Protein AF-D8SSM0-F1 (afdb_monomer_lite)

InterPro domains:
  IPR003593 AAA+ ATPase domain [SM00382] (113-199)
  IPR003959 ATPase, AAA-type, core [PF00004] (117-157)
  IPR003960 ATPase, AAA-type, conserved site [PS00674] (167-185)
  IPR012340 Nucleic acid-binding, OB-fold [G3DSA:2.40.50.140] (3-65)
  IPR027417 P-loop containing nucleoside triphosphate hydrolase [G3DSA:3.40.50.300] (66-157)
  IPR027417 P-loop containing nucleoside triphosphate hydrolase [G3DSA:3.40.50.300] (158-198)
  IPR027417 P-loop containing nucleoside triphosphate hydrolase [SSF52540] (75-255)
  IPR032501 Proteasomal ATPase, second OB domain [PF16450] (5-59)
  IPR050221 26S Proteasome Regulatory ATPase [PTHR23073] (5-157)

Sequence (261 aa):
MPLCIGHLVEVIDGDHAIVLWEHTPRYIRIQSTVNRELLKPGSSVGVNRHSLALMDVLPLEVDSSVSILTDSLRPEVTYAEIGGLEIQKQEIREAVELPLTHPELYRQLGVDPPKGVLLYGAPGTGKTMLVKAVVHHTSAAFIRVVAPEFVQKYLGELDGFDQCLNVKVIMATNRADTLDPALLRPGRLDRKIEFPYPDRREKRLIFQVCTSKMNLSDEVDFEDFISRPDKITAAEISAVCQEAGMQAVRKNRCQGLREGV

Radius of gyration: 25.82 Å; chains: 1; bounding box: 60×49×65 Å

Structure (mmCIF, N/CA/C/O backbone):
data_AF-D8SSM0-F1
#
_entry.id   AF-D8SSM0-F1
#
loop_
_atom_site.group_PDB
_atom_site.id
_atom_site.type_symbol
_atom_site.label_atom_id
_atom_site.label_alt_id
_atom_site.label_comp_id
_atom_site.label_asym_id
_atom_site.label_entity_id
_atom_site.label_seq_id
_atom_site.pdbx_PDB_ins_code
_atom_site.Cartn_x
_atom_site.Cartn_y
_atom_site.Cartn_z
_atom_site.occupancy
_atom_site.B_iso_or_equiv
_atom_site.auth_seq_id
_atom_site.auth_comp_id
_atom_site.auth_asym_id
_atom_site.auth_atom_id
_atom_site.pdbx_PDB_model_num
ATOM 1 N N . MET A 1 1 ? 26.213 -34.636 -13.695 1.00 58.75 1 MET A N 1
ATOM 2 C CA . MET A 1 1 ? 27.331 -33.912 -14.349 1.00 58.75 1 MET A CA 1
ATOM 3 C C . MET A 1 1 ? 27.636 -32.677 -13.511 1.00 58.75 1 MET A C 1
ATOM 5 O O . MET A 1 1 ? 26.669 -32.087 -13.044 1.00 58.75 1 MET A O 1
ATOM 9 N N . PRO A 1 2 ? 28.903 -32.305 -13.255 1.00 64.12 2 PRO A N 1
ATOM 10 C CA . PRO A 1 2 ? 29.219 -31.152 -12.414 1.00 64.12 2 PRO A CA 1
ATOM 11 C C . PRO A 1 2 ? 28.947 -29.858 -13.193 1.00 64.12 2 PRO A C 1
ATOM 13 O O . PRO A 1 2 ? 29.818 -29.319 -13.878 1.00 64.12 2 PRO A O 1
ATOM 16 N N . LEU A 1 3 ? 27.695 -29.414 -13.133 1.00 79.88 3 LEU A N 1
ATOM 17 C CA . LEU A 1 3 ? 27.261 -28.119 -13.633 1.00 79.88 3 LEU A CA 1
ATOM 18 C C . LEU A 1 3 ? 27.671 -27.040 -12.626 1.00 79.88 3 LEU A C 1
ATOM 20 O O . LEU A 1 3 ? 27.652 -27.268 -11.416 1.00 79.88 3 LEU A O 1
ATOM 24 N N . CYS A 1 4 ? 28.051 -25.874 -13.121 1.00 84.75 4 CYS A N 1
ATOM 25 C CA . CYS A 1 4 ? 28.339 -24.690 -12.327 1.00 84.75 4 CYS A CA 1
ATOM 26 C C . CYS A 1 4 ? 27.523 -23.514 -12.785 1.00 84.75 4 CYS A C 1
ATOM 28 O O . CYS A 1 4 ? 27.163 -23.420 -13.952 1.00 84.75 4 CYS A O 1
ATOM 30 N N . ILE A 1 5 ? 27.263 -22.623 -11.842 1.00 87.56 5 ILE A N 1
ATOM 31 C CA . ILE A 1 5 ? 26.547 -21.386 -12.091 1.00 87.56 5 ILE A CA 1
ATOM 32 C C . ILE A 1 5 ? 27.594 -20.305 -12.349 1.00 87.56 5 ILE A C 1
ATOM 34 O O . ILE A 1 5 ? 28.543 -20.152 -11.575 1.00 87.56 5 ILE A O 1
ATOM 38 N N . GLY A 1 6 ? 27.441 -19.593 -13.459 1.00 87.88 6 GLY A N 1
ATOM 39 C CA . GLY A 1 6 ? 28.207 -18.395 -13.781 1.00 87.88 6 GLY A CA 1
ATOM 40 C C . GLY A 1 6 ? 27.291 -17.291 -14.299 1.00 87.88 6 GLY A C 1
ATOM 41 O O . GLY A 1 6 ? 26.122 -17.537 -14.589 1.00 87.88 6 GLY A O 1
ATOM 42 N N . HIS A 1 7 ? 27.826 -16.083 -14.442 1.00 88.81 7 HIS A N 1
ATOM 43 C CA . HIS A 1 7 ? 27.108 -14.940 -15.004 1.00 88.81 7 HIS A CA 1
ATOM 44 C C . HIS A 1 7 ? 27.650 -14.597 -16.385 1.00 88.81 7 HIS A C 1
ATOM 46 O O . HIS A 1 7 ? 28.855 -14.406 -16.559 1.00 88.81 7 HIS A O 1
ATOM 52 N N . LEU A 1 8 ? 26.765 -14.513 -17.373 1.00 88.69 8 LEU A N 1
ATOM 53 C CA . LEU A 1 8 ? 27.115 -14.077 -18.718 1.00 88.69 8 LEU A CA 1
ATOM 54 C C . LEU A 1 8 ? 27.571 -12.616 -18.680 1.00 88.69 8 LEU A C 1
ATOM 56 O O . LEU A 1 8 ? 26.833 -11.755 -18.218 1.00 88.69 8 LEU A O 1
ATOM 60 N N . VAL A 1 9 ? 28.775 -12.329 -19.164 1.00 89.56 9 VAL A N 1
ATOM 61 C CA . VAL A 1 9 ? 29.276 -10.953 -19.287 1.00 89.56 9 VAL A CA 1
ATOM 62 C C . VAL A 1 9 ? 28.853 -10.400 -20.638 1.00 89.56 9 VAL A C 1
ATOM 64 O O . VAL A 1 9 ? 28.126 -9.416 -20.707 1.00 89.56 9 VAL A O 1
ATOM 67 N N . GLU A 1 10 ? 29.251 -11.081 -21.707 1.00 89.25 10 GLU A N 1
ATOM 68 C CA . GLU A 1 10 ? 28.926 -10.704 -23.076 1.00 89.25 10 GLU A CA 1
ATOM 69 C C . GLU A 1 10 ? 28.984 -11.916 -24.009 1.00 89.25 10 GLU A C 1
ATOM 71 O O . GLU A 1 10 ? 29.659 -12.913 -23.734 1.00 89.25 10 GLU A O 1
ATOM 76 N N . VAL A 1 11 ? 28.264 -11.818 -25.124 1.00 88.88 11 VAL A N 1
ATOM 77 C CA . VAL A 1 11 ? 28.335 -1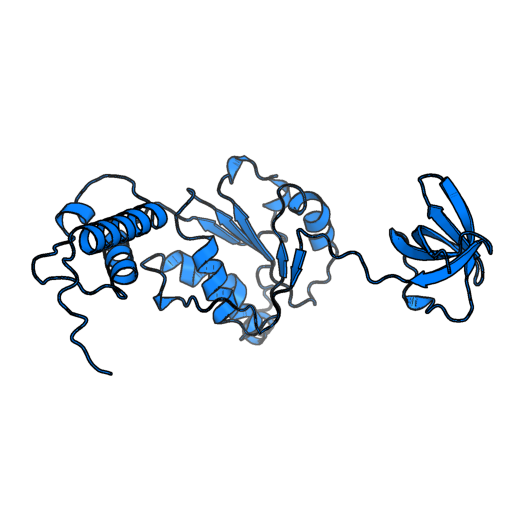2.768 -26.237 1.00 88.88 11 VAL A CA 1
ATOM 78 C C . VAL A 1 11 ? 29.263 -12.157 -27.280 1.00 88.88 11 VAL A C 1
ATOM 80 O O . VAL A 1 11 ? 28.999 -11.053 -27.750 1.00 88.88 11 VAL A O 1
ATOM 83 N N . ILE A 1 12 ? 30.357 -12.845 -27.606 1.00 87.94 12 ILE A N 1
ATOM 84 C CA . ILE A 1 12 ? 31.365 -12.320 -28.541 1.00 87.94 12 ILE A CA 1
ATOM 85 C C . ILE A 1 12 ? 30.944 -12.603 -29.982 1.00 87.94 12 ILE A C 1
ATOM 87 O O . ILE A 1 12 ? 31.029 -11.729 -30.842 1.00 87.94 12 ILE A O 1
ATOM 91 N N . ASP A 1 13 ? 30.500 -13.830 -30.250 1.00 84.62 13 ASP A N 1
ATOM 92 C CA . ASP A 1 13 ? 30.096 -14.287 -31.576 1.00 84.62 13 ASP A CA 1
ATOM 93 C C . ASP A 1 13 ? 28.914 -15.274 -31.482 1.00 84.62 13 ASP A C 1
ATOM 95 O O . ASP A 1 13 ? 28.290 -15.432 -30.433 1.00 84.62 13 ASP A O 1
ATOM 99 N N . GLY A 1 14 ? 28.566 -15.937 -32.588 1.00 77.69 14 GLY A N 1
ATOM 100 C CA . GLY A 1 14 ? 27.439 -16.877 -32.622 1.00 77.69 14 GLY A CA 1
ATOM 101 C C . GLY A 1 14 ? 27.628 -18.167 -31.807 1.00 77.69 14 GLY A C 1
ATOM 102 O O . GLY A 1 14 ? 26.636 -18.847 -31.520 1.00 77.69 14 GLY A O 1
ATOM 103 N N . ASP A 1 15 ? 28.864 -18.501 -31.430 1.00 86.62 15 ASP A N 1
ATOM 104 C CA . ASP A 1 15 ? 29.245 -19.784 -30.832 1.00 86.62 15 ASP A CA 1
ATOM 105 C C . ASP A 1 15 ? 30.034 -19.640 -29.518 1.00 86.62 15 ASP A C 1
ATOM 107 O O . ASP A 1 15 ? 30.311 -20.648 -28.864 1.00 86.62 15 ASP A O 1
ATOM 111 N N . HIS A 1 16 ? 30.360 -18.420 -29.088 1.00 90.25 16 HIS A N 1
ATOM 112 C CA . HIS A 1 16 ? 31.195 -18.145 -27.927 1.00 90.25 16 HIS A CA 1
ATOM 113 C C . HIS A 1 16 ? 30.706 -16.958 -27.099 1.00 90.25 16 HIS A C 1
ATOM 115 O O . HIS A 1 16 ? 30.226 -15.938 -27.597 1.00 90.25 16 HIS A O 1
ATOM 121 N N . ALA A 1 17 ? 30.903 -17.086 -25.793 1.00 90.94 17 ALA A N 1
ATOM 122 C CA . ALA A 1 17 ? 30.556 -16.076 -24.810 1.00 90.94 17 ALA A CA 1
ATOM 123 C C . ALA A 1 17 ? 31.617 -15.988 -23.711 1.00 90.94 17 ALA A C 1
ATOM 125 O O . ALA A 1 17 ? 32.314 -16.964 -23.418 1.00 90.94 17 ALA A O 1
ATOM 126 N N . ILE A 1 18 ? 31.703 -14.827 -23.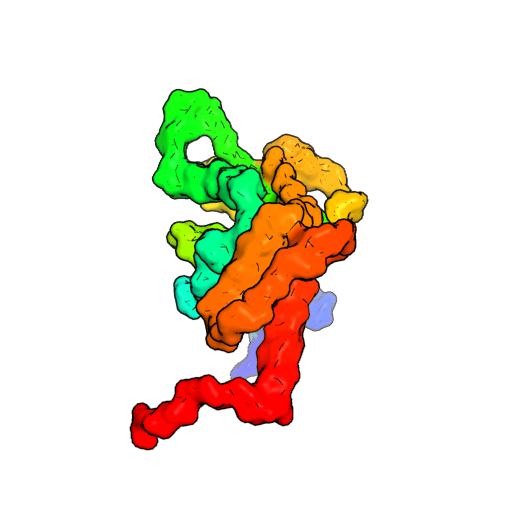065 1.00 91.56 18 ILE A N 1
ATOM 127 C CA . ILE A 1 18 ? 32.456 -14.665 -21.821 1.00 91.56 18 ILE A CA 1
ATOM 128 C C . ILE A 1 18 ? 31.500 -14.863 -20.655 1.00 91.56 18 ILE A C 1
ATOM 130 O O . ILE A 1 18 ? 30.508 -14.148 -20.515 1.00 91.56 18 ILE A O 1
ATOM 134 N N . VAL A 1 19 ? 31.837 -15.804 -19.778 1.00 90.88 19 VAL A N 1
ATOM 135 C CA . VAL A 1 19 ? 31.114 -16.040 -18.529 1.00 90.88 19 VAL A CA 1
ATOM 136 C C . VAL A 1 19 ? 32.041 -15.837 -17.344 1.00 90.88 19 VAL A C 1
ATOM 138 O O . VAL A 1 19 ? 33.172 -16.321 -17.323 1.00 90.88 19 VAL A O 1
ATOM 141 N N . LEU A 1 20 ? 31.543 -15.130 -16.338 1.00 89.38 20 LEU A N 1
ATOM 142 C CA . LEU A 1 20 ? 32.177 -14.971 -15.045 1.00 89.38 20 LEU A CA 1
ATOM 143 C C . LEU A 1 20 ? 31.763 -16.135 -14.140 1.00 89.38 20 LEU A C 1
ATOM 145 O O . LEU A 1 20 ? 30.598 -16.255 -13.765 1.00 89.38 20 LEU A O 1
ATOM 149 N N . TRP A 1 21 ? 32.714 -16.984 -13.765 1.00 86.12 21 TRP A N 1
ATOM 150 C CA . TRP A 1 21 ? 32.503 -18.061 -12.795 1.00 86.12 21 TRP A CA 1
ATOM 151 C C . TRP A 1 21 ? 33.606 -17.994 -11.730 1.00 86.12 21 TRP A C 1
ATOM 153 O O . TRP A 1 21 ? 34.784 -17.868 -12.069 1.00 86.12 21 TRP A O 1
ATOM 163 N N . GLU A 1 22 ? 33.226 -18.006 -10.444 1.00 82.75 22 GLU A N 1
ATOM 164 C CA . GLU A 1 22 ? 34.150 -17.820 -9.303 1.00 82.75 22 GLU A CA 1
ATOM 165 C C . GLU A 1 22 ? 35.009 -16.545 -9.442 1.00 82.75 22 GLU A C 1
ATOM 167 O O . GLU A 1 22 ? 36.206 -16.545 -9.175 1.00 82.75 22 GLU A O 1
ATOM 172 N N . HIS A 1 23 ? 34.400 -15.452 -9.919 1.00 80.50 23 HIS A N 1
ATOM 173 C CA . HIS A 1 23 ? 35.064 -14.171 -10.214 1.00 80.50 23 HIS A CA 1
ATOM 174 C C . HIS A 1 23 ? 36.170 -14.227 -11.284 1.00 80.50 2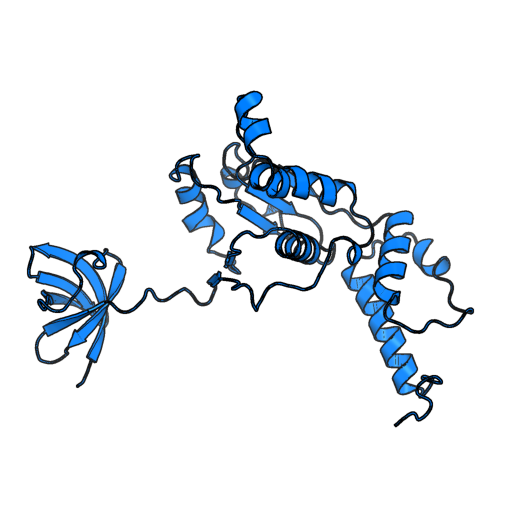3 HIS A C 1
ATOM 176 O O . HIS A 1 23 ? 36.872 -13.239 -11.493 1.00 80.50 23 HIS A O 1
ATOM 182 N N . THR A 1 24 ? 36.303 -15.340 -12.008 1.00 86.44 24 THR A N 1
ATOM 183 C CA . THR A 1 24 ? 37.229 -15.463 -13.139 1.00 86.44 24 THR A CA 1
ATOM 184 C C . THR A 1 24 ? 36.460 -15.403 -14.459 1.00 86.44 24 THR A C 1
ATOM 186 O O . THR A 1 24 ? 35.540 -16.204 -14.657 1.00 86.44 24 THR A O 1
ATOM 189 N N . PRO A 1 25 ? 36.780 -14.463 -15.368 1.00 90.69 25 PRO A N 1
ATOM 190 C CA . PRO A 1 25 ? 36.176 -14.445 -16.691 1.00 90.69 25 PRO A CA 1
ATOM 191 C C . PRO A 1 25 ? 36.751 -15.598 -17.513 1.00 90.69 25 PRO A C 1
ATOM 193 O O . PRO A 1 25 ? 37.967 -15.791 -17.578 1.00 90.69 25 PRO A O 1
ATOM 196 N N . ARG A 1 26 ? 35.878 -16.383 -18.139 1.00 90.06 26 ARG A N 1
ATOM 197 C CA . ARG A 1 26 ? 36.264 -17.504 -18.995 1.00 90.06 26 ARG A CA 1
ATOM 198 C C . ARG A 1 26 ? 35.555 -17.410 -20.330 1.00 90.06 26 ARG A C 1
ATOM 200 O O . ARG A 1 26 ? 34.354 -17.165 -20.393 1.00 90.06 26 ARG A O 1
ATOM 207 N N . TYR A 1 27 ? 36.320 -17.655 -21.382 1.00 90.88 27 TYR A N 1
ATOM 208 C CA . TYR A 1 27 ? 35.805 -17.823 -22.729 1.00 90.88 27 TYR A CA 1
ATOM 209 C C . TYR A 1 27 ? 35.234 -19.235 -22.867 1.00 90.88 27 TYR A C 1
ATOM 211 O O . TYR A 1 27 ? 35.956 -20.215 -22.661 1.00 90.88 27 TYR A O 1
ATOM 219 N N . ILE A 1 28 ? 33.942 -19.341 -23.161 1.00 91.44 28 ILE A N 1
ATOM 220 C CA . ILE A 1 28 ? 33.233 -20.618 -23.234 1.00 91.44 28 ILE A CA 1
ATOM 221 C C . ILE A 1 28 ? 32.465 -20.752 -24.545 1.00 91.44 28 ILE A C 1
ATOM 223 O O . ILE A 1 28 ? 32.022 -19.763 -25.130 1.00 91.44 28 ILE A O 1
ATOM 227 N N . ARG A 1 29 ? 32.278 -21.997 -24.989 1.00 90.44 29 ARG A N 1
ATOM 228 C CA . ARG A 1 29 ? 31.490 -22.312 -26.186 1.00 90.44 29 ARG A CA 1
ATOM 229 C C . ARG A 1 29 ? 30.007 -22.437 -25.841 1.00 90.44 29 ARG A C 1
ATOM 231 O O . ARG A 1 29 ? 29.655 -23.101 -24.868 1.00 90.44 29 ARG A O 1
ATOM 238 N N . ILE A 1 30 ? 29.134 -21.864 -26.658 1.00 89.19 30 ILE A N 1
ATOM 239 C CA . ILE A 1 30 ? 27.679 -21.981 -26.538 1.00 89.19 30 ILE A CA 1
ATOM 240 C C . ILE A 1 30 ? 27.239 -23.301 -27.183 1.00 89.19 30 ILE A C 1
ATOM 242 O O . ILE A 1 30 ? 27.550 -23.561 -28.348 1.00 89.19 30 ILE A O 1
ATOM 246 N N . GLN A 1 31 ? 26.540 -24.169 -26.442 1.00 86.50 31 GLN A N 1
ATOM 247 C CA . GLN A 1 31 ? 25.937 -25.354 -27.055 1.00 86.50 31 GLN A CA 1
ATOM 248 C C . GLN A 1 31 ? 24.737 -24.976 -27.924 1.00 86.50 31 GLN A C 1
ATOM 250 O O . GLN A 1 31 ? 23.958 -24.089 -27.590 1.00 86.50 31 GLN A O 1
ATOM 255 N N . SER A 1 32 ? 24.548 -25.709 -29.021 1.00 82.06 32 SER A N 1
ATOM 256 C CA . SER A 1 32 ? 23.435 -25.507 -29.956 1.00 82.06 32 SER A CA 1
ATOM 257 C C . SER A 1 32 ? 22.052 -25.732 -29.337 1.00 82.06 32 SER A C 1
ATOM 259 O O . SER A 1 32 ? 21.057 -25.291 -29.898 1.00 82.06 32 SER A O 1
ATOM 261 N N . THR A 1 33 ? 21.984 -26.423 -28.199 1.00 81.56 33 THR A N 1
ATOM 262 C CA . THR A 1 33 ? 20.757 -26.669 -27.433 1.00 81.56 33 THR A CA 1
ATOM 263 C C . THR A 1 33 ? 20.266 -25.442 -26.669 1.00 81.56 33 THR A C 1
ATOM 265 O O . THR A 1 33 ? 19.116 -25.421 -26.242 1.00 81.56 33 THR A O 1
ATOM 268 N N . VAL A 1 34 ? 21.114 -24.427 -26.486 1.00 83.94 34 VAL A N 1
ATOM 269 C CA . VAL A 1 34 ? 20.788 -23.230 -25.710 1.00 83.94 34 VAL A CA 1
ATOM 270 C C . VAL A 1 34 ? 19.977 -22.260 -26.560 1.00 83.94 34 VAL A C 1
ATOM 272 O O . VAL A 1 34 ? 20.373 -21.909 -27.674 1.00 83.94 34 VAL A O 1
ATOM 275 N N . ASN A 1 35 ? 18.871 -21.757 -26.007 1.00 82.38 35 ASN A N 1
ATOM 276 C CA . ASN A 1 35 ? 18.125 -20.688 -26.653 1.00 82.38 35 ASN A CA 1
ATOM 277 C C . ASN A 1 35 ? 18.909 -19.365 -26.585 1.00 82.38 35 ASN A C 1
ATOM 279 O O . ASN A 1 35 ? 19.026 -18.736 -25.532 1.00 82.38 35 ASN A O 1
ATOM 283 N N . ARG A 1 36 ? 19.424 -18.936 -27.740 1.00 80.06 36 ARG A N 1
ATOM 284 C CA . ARG A 1 36 ? 20.245 -17.728 -27.888 1.00 80.06 36 ARG A CA 1
ATOM 285 C C . ARG A 1 36 ? 19.487 -16.434 -27.592 1.00 80.06 36 ARG A C 1
ATOM 287 O O . ARG A 1 36 ? 20.108 -15.466 -27.174 1.00 80.06 36 ARG A O 1
ATOM 294 N N . GLU A 1 37 ? 18.166 -16.414 -27.750 1.00 79.38 37 GLU A N 1
ATOM 295 C CA . GLU A 1 37 ? 17.344 -15.224 -27.480 1.00 79.38 37 GLU A CA 1
ATOM 296 C C . GLU A 1 37 ? 17.319 -14.847 -25.990 1.00 79.38 37 GLU A C 1
ATOM 298 O O . GLU A 1 37 ? 17.067 -13.695 -25.631 1.00 79.38 37 GLU A O 1
ATOM 303 N N . LEU A 1 38 ? 17.613 -15.812 -25.114 1.00 76.69 38 LEU A N 1
ATOM 304 C CA . LEU A 1 38 ? 17.645 -15.626 -23.665 1.00 76.69 38 LEU A CA 1
ATOM 305 C C . LEU A 1 38 ? 19.024 -15.180 -23.149 1.00 76.69 38 LEU A C 1
ATOM 307 O O . LEU A 1 38 ? 19.145 -14.812 -21.983 1.00 76.69 38 LEU A O 1
ATOM 311 N N . LEU A 1 39 ? 20.061 -15.181 -23.995 1.00 80.88 39 LEU A N 1
ATOM 312 C CA . LEU A 1 39 ? 21.425 -14.808 -23.613 1.00 80.88 39 LEU A CA 1
ATOM 313 C C . LEU A 1 39 ? 21.586 -13.284 -23.585 1.00 80.88 39 LEU A C 1
ATOM 315 O O . LEU A 1 39 ? 22.027 -12.666 -24.552 1.00 80.88 39 LEU A O 1
ATOM 319 N N . LYS A 1 40 ? 21.248 -12.673 -22.447 1.00 82.19 40 LYS A N 1
ATOM 320 C CA . LYS A 1 40 ? 21.501 -11.249 -22.183 1.00 82.19 40 LYS A CA 1
ATOM 321 C C . LYS A 1 40 ? 22.663 -11.071 -21.202 1.00 82.19 40 LYS A C 1
ATOM 323 O O . LYS A 1 40 ? 22.735 -11.840 -20.238 1.00 82.19 40 LYS A O 1
ATOM 328 N N . PRO A 1 41 ? 23.536 -10.063 -21.385 1.00 83.44 41 PRO A N 1
ATOM 329 C CA . PRO A 1 41 ? 24.521 -9.676 -20.374 1.00 83.44 41 PRO A CA 1
ATOM 330 C C . PRO A 1 41 ? 23.904 -9.621 -18.967 1.00 83.44 41 PRO A C 1
ATOM 332 O O . PRO A 1 41 ? 22.832 -9.051 -18.779 1.00 83.44 41 PRO A O 1
ATOM 335 N N . GLY A 1 42 ? 24.553 -10.257 -17.995 1.00 78.31 42 GLY A N 1
ATOM 336 C CA . GLY A 1 42 ? 24.096 -10.406 -16.610 1.00 78.31 42 GLY A CA 1
ATOM 337 C C . GLY A 1 42 ? 23.277 -11.668 -16.306 1.00 78.31 42 GLY A C 1
ATOM 338 O O . GLY A 1 42 ? 23.046 -11.955 -15.134 1.00 78.31 42 GLY A O 1
ATOM 339 N N . SER A 1 43 ? 22.862 -12.447 -17.311 1.00 83.38 43 SER A N 1
ATOM 340 C CA . SER A 1 43 ? 22.054 -13.661 -17.091 1.00 83.38 43 SER A CA 1
ATOM 341 C C . SER A 1 43 ? 22.842 -14.755 -16.363 1.00 83.38 43 SER A C 1
ATOM 343 O O . SER A 1 43 ? 24.013 -14.994 -16.674 1.00 83.38 43 SER A O 1
ATOM 345 N N . SER A 1 44 ? 22.194 -15.461 -15.434 1.00 85.62 44 SER A N 1
ATOM 346 C CA . SER A 1 44 ? 22.753 -16.668 -14.819 1.00 85.62 44 SER A CA 1
ATOM 347 C C . SER A 1 44 ? 22.731 -17.822 -15.822 1.00 85.62 44 SER A C 1
ATOM 349 O O . SER A 1 44 ? 21.711 -18.113 -16.442 1.00 85.62 44 SER A O 1
ATOM 351 N N . VAL A 1 45 ? 23.863 -18.494 -16.002 1.00 89.12 45 VAL A N 1
ATOM 352 C CA . VAL A 1 45 ? 24.027 -19.575 -16.980 1.00 89.12 45 VAL A CA 1
ATOM 353 C C . VAL A 1 45 ? 24.652 -20.805 -16.337 1.00 89.12 45 VAL A C 1
ATOM 355 O O . VAL A 1 45 ? 25.526 -20.715 -15.471 1.00 89.12 45 VAL A O 1
ATOM 358 N N . GLY A 1 46 ? 24.198 -21.974 -16.779 1.00 89.06 46 GLY A N 1
ATOM 359 C CA . GLY A 1 46 ? 24.759 -23.265 -16.421 1.00 89.06 46 GLY A CA 1
ATOM 360 C C . GLY A 1 46 ? 25.957 -23.587 -17.308 1.00 89.06 46 GLY A C 1
ATOM 361 O O . GLY A 1 46 ? 25.822 -23.758 -18.519 1.00 89.06 46 GLY A O 1
ATOM 362 N N . VAL A 1 47 ? 27.136 -23.711 -16.708 1.00 89.38 47 VAL A N 1
ATOM 363 C CA . VAL A 1 47 ? 28.393 -24.028 -17.390 1.00 89.38 47 VAL A CA 1
ATOM 364 C C . VAL A 1 47 ? 28.898 -25.391 -16.937 1.00 89.38 47 VAL A C 1
ATOM 366 O O . VAL A 1 47 ? 28.918 -25.708 -15.749 1.00 89.38 47 VAL A O 1
ATOM 369 N N . ASN A 1 48 ? 29.353 -26.216 -17.873 1.00 88.69 48 ASN A N 1
ATOM 370 C CA . ASN A 1 48 ? 30.043 -27.457 -17.530 1.00 88.69 48 ASN A CA 1
ATOM 371 C C . ASN A 1 48 ? 31.514 -27.175 -17.176 1.00 88.69 48 ASN A C 1
ATOM 373 O O . ASN A 1 48 ? 32.261 -26.651 -18.006 1.00 88.69 48 ASN A O 1
ATOM 377 N N . ARG A 1 49 ? 31.946 -27.585 -15.972 1.00 83.06 49 ARG A N 1
ATOM 378 C CA . ARG A 1 49 ? 33.326 -27.390 -15.482 1.00 83.06 49 ARG A CA 1
ATOM 379 C C . ARG A 1 49 ? 34.404 -27.980 -16.393 1.00 83.06 49 ARG A C 1
ATOM 381 O O . ARG A 1 49 ? 35.492 -27.423 -16.471 1.00 83.06 49 ARG A O 1
ATOM 388 N N . HIS A 1 50 ? 34.126 -29.113 -17.035 1.00 85.38 50 HIS A N 1
ATOM 389 C CA . HIS A 1 50 ? 35.127 -29.872 -17.789 1.00 85.38 50 HIS A CA 1
ATOM 390 C C . HIS A 1 50 ? 35.199 -29.462 -19.255 1.00 85.38 50 HIS A C 1
ATOM 392 O O . HIS A 1 50 ? 36.287 -29.343 -19.803 1.00 85.38 50 HIS A O 1
ATOM 398 N N . SER A 1 51 ? 34.047 -29.258 -19.895 1.00 85.25 51 SER A N 1
ATOM 399 C CA . SER A 1 51 ? 33.992 -28.944 -21.325 1.00 85.25 51 SER A CA 1
ATOM 400 C C . SER A 1 51 ? 34.001 -27.446 -21.626 1.00 85.25 51 SER A C 1
ATOM 402 O O . SER A 1 51 ? 33.971 -27.096 -22.800 1.00 85.25 51 SER A O 1
ATOM 404 N N . LEU A 1 52 ? 33.979 -26.581 -20.597 1.00 84.94 52 LEU A N 1
ATOM 405 C CA . LEU A 1 52 ? 33.882 -25.119 -20.731 1.00 84.94 52 LEU A CA 1
ATOM 406 C C . LEU A 1 52 ? 32.803 -24.717 -21.746 1.00 84.94 52 LEU A C 1
ATOM 408 O O . LEU A 1 52 ? 33.024 -23.909 -22.647 1.00 84.94 52 LEU A O 1
ATOM 412 N N . ALA A 1 53 ? 31.641 -25.355 -21.617 1.00 88.25 53 ALA A N 1
ATOM 413 C CA . ALA A 1 53 ? 30.515 -25.150 -22.509 1.00 88.25 53 ALA A CA 1
ATOM 414 C C . ALA A 1 53 ? 29.315 -24.635 -21.719 1.00 88.25 53 ALA A C 1
ATOM 416 O O . ALA A 1 53 ? 29.018 -25.150 -20.634 1.00 88.25 53 ALA A O 1
ATOM 417 N N . LEU A 1 54 ? 28.647 -23.632 -22.282 1.00 87.38 54 LEU A N 1
ATOM 418 C CA . LEU A 1 54 ? 27.363 -23.127 -21.821 1.00 87.38 54 LEU A CA 1
ATOM 419 C C . LEU A 1 54 ? 26.307 -24.168 -22.195 1.00 87.38 54 LEU A C 1
ATOM 421 O O . LEU A 1 54 ? 26.109 -24.453 -23.375 1.00 87.38 54 LEU A O 1
ATOM 425 N N . MET A 1 55 ? 25.700 -24.767 -21.177 1.00 86.19 55 MET A N 1
ATOM 426 C CA . MET A 1 55 ? 24.746 -25.870 -21.307 1.00 86.19 55 MET A CA 1
ATOM 427 C C . MET A 1 55 ? 23.306 -25.375 -21.309 1.00 86.19 55 MET A C 1
ATOM 429 O O . MET A 1 55 ? 22.490 -25.899 -22.061 1.00 86.19 55 MET A O 1
ATOM 433 N N . ASP A 1 56 ? 23.004 -24.389 -20.463 1.00 85.19 56 ASP A N 1
ATOM 434 C CA . ASP A 1 56 ? 21.658 -23.845 -20.332 1.00 85.19 56 ASP A CA 1
ATOM 435 C C . ASP A 1 56 ? 21.677 -22.414 -19.780 1.00 85.19 56 ASP A C 1
ATOM 437 O O . ASP A 1 56 ? 22.627 -22.013 -19.098 1.00 85.19 56 ASP A O 1
ATOM 441 N N . VAL A 1 57 ? 20.620 -21.653 -20.056 1.00 84.50 57 VAL A N 1
ATOM 442 C CA . VAL A 1 57 ? 20.350 -20.380 -19.380 1.00 84.50 57 VAL A CA 1
ATOM 443 C C . VAL A 1 57 ? 19.478 -20.693 -18.179 1.00 84.50 57 VAL A C 1
ATOM 445 O O . VAL A 1 57 ? 18.376 -21.219 -18.317 1.00 84.50 57 VAL A O 1
ATOM 448 N N . LEU A 1 58 ? 19.979 -20.389 -16.987 1.00 79.38 58 LEU A N 1
ATOM 449 C CA . LEU A 1 58 ? 19.183 -20.564 -15.784 1.00 79.38 58 LEU A CA 1
ATOM 450 C C . LEU A 1 58 ? 18.122 -19.457 -15.759 1.00 79.38 58 LEU A C 1
ATOM 452 O O . LEU A 1 58 ? 18.410 -18.332 -16.182 1.00 79.38 58 LEU A O 1
ATOM 456 N N . PRO A 1 59 ? 16.895 -19.748 -15.289 1.00 68.38 59 PRO A N 1
ATOM 457 C CA . PRO A 1 59 ? 15.898 -18.706 -15.106 1.00 68.38 59 PRO A CA 1
ATOM 458 C C . PRO A 1 59 ? 16.514 -17.587 -14.268 1.00 68.38 59 PRO A C 1
ATOM 460 O O . PRO A 1 59 ? 17.274 -17.869 -13.338 1.00 68.38 59 PRO A O 1
ATOM 463 N N . LEU A 1 60 ? 16.213 -16.335 -14.634 1.00 60.88 60 LEU A N 1
ATOM 464 C CA . LEU A 1 60 ? 16.667 -15.162 -13.892 1.00 60.88 60 LEU A CA 1
ATOM 465 C C . LEU A 1 60 ? 16.471 -15.435 -12.403 1.00 60.88 60 LEU A C 1
ATOM 467 O O . LEU A 1 60 ? 15.366 -15.795 -11.989 1.00 60.88 60 LEU A O 1
ATOM 471 N N . GLU A 1 61 ? 17.542 -15.298 -11.622 1.00 56.22 61 GLU A N 1
ATOM 472 C CA . GLU A 1 61 ? 17.422 -15.272 -10.173 1.00 56.22 61 GLU A CA 1
ATOM 473 C C . GLU A 1 61 ? 16.551 -14.062 -9.854 1.00 56.22 61 GLU A C 1
ATOM 475 O O . GLU A 1 61 ? 17.000 -12.917 -9.879 1.00 56.22 61 GLU A O 1
ATOM 480 N N . VAL A 1 62 ? 15.253 -14.310 -9.673 1.00 55.00 62 VAL A N 1
ATOM 481 C CA . VAL A 1 62 ? 14.345 -13.298 -9.163 1.00 55.00 62 VAL A CA 1
ATOM 482 C C . VAL A 1 62 ? 14.894 -12.974 -7.788 1.00 55.00 62 VAL A C 1
ATOM 484 O O . VAL A 1 62 ? 14.947 -13.846 -6.918 1.00 55.00 62 VAL A O 1
ATOM 487 N N . ASP A 1 63 ? 15.381 -11.746 -7.636 1.00 59.91 63 ASP A N 1
ATOM 488 C CA . ASP A 1 63 ? 15.858 -11.241 -6.360 1.00 59.91 63 ASP A CA 1
ATOM 489 C C . ASP A 1 63 ? 14.814 -11.594 -5.293 1.00 59.91 63 ASP A C 1
ATOM 491 O O . ASP A 1 63 ? 13.623 -11.350 -5.482 1.00 59.91 63 ASP A O 1
ATOM 495 N N . SER A 1 64 ? 15.247 -12.191 -4.182 1.00 58.97 64 SER A N 1
ATOM 496 C CA . SER A 1 64 ? 14.361 -12.563 -3.072 1.00 58.97 64 SER A CA 1
ATOM 497 C C . SER A 1 64 ? 13.496 -11.399 -2.557 1.00 58.97 64 SER A C 1
ATOM 499 O O . SER A 1 64 ? 12.452 -11.624 -1.944 1.00 58.97 64 SER A O 1
ATOM 501 N N . SER A 1 65 ? 13.904 -10.154 -2.824 1.00 63.91 65 SER A N 1
ATOM 502 C CA . SER A 1 65 ? 13.146 -8.938 -2.522 1.00 63.91 65 SER A CA 1
ATOM 503 C C . SER A 1 65 ? 11.951 -8.681 -3.451 1.00 63.91 65 SER A C 1
ATOM 505 O O . SER A 1 65 ? 11.069 -7.893 -3.093 1.00 63.91 65 SER A O 1
ATOM 507 N N . VAL A 1 66 ? 11.890 -9.340 -4.613 1.00 68.12 66 VAL A N 1
ATOM 508 C CA . VAL A 1 66 ? 10.832 -9.220 -5.620 1.00 68.12 66 VAL A CA 1
ATOM 509 C C . VAL A 1 66 ? 9.905 -10.425 -5.523 1.00 68.12 66 VAL A C 1
ATOM 511 O O . VAL A 1 66 ? 10.252 -11.555 -5.848 1.00 68.12 66 VAL A O 1
ATOM 514 N N . SER A 1 67 ? 8.670 -10.163 -5.113 1.00 67.38 67 SER A N 1
ATOM 515 C CA . SER A 1 67 ? 7.607 -11.164 -5.072 1.00 67.38 67 SER A CA 1
ATOM 516 C C . SER A 1 67 ? 6.509 -10.783 -6.055 1.00 67.38 67 SER A C 1
ATOM 518 O O . SER A 1 67 ? 5.871 -9.736 -5.927 1.00 67.38 67 SER A O 1
ATOM 520 N N . ILE A 1 68 ? 6.287 -11.631 -7.057 1.00 69.69 68 ILE A N 1
ATOM 521 C CA . ILE A 1 68 ? 5.133 -11.505 -7.946 1.00 69.69 68 ILE A CA 1
ATOM 522 C C . ILE A 1 68 ? 3.948 -12.125 -7.209 1.00 69.69 68 ILE A C 1
ATOM 524 O O . ILE A 1 68 ? 3.963 -13.315 -6.894 1.00 69.69 68 ILE A O 1
ATOM 528 N N . LEU A 1 69 ? 2.934 -11.318 -6.898 1.00 66.62 69 LEU A N 1
ATOM 529 C CA . LEU A 1 69 ? 1.689 -11.828 -6.339 1.00 66.62 69 LEU A CA 1
ATOM 530 C C . LEU A 1 69 ? 0.899 -12.478 -7.475 1.00 66.62 69 LEU A C 1
ATOM 532 O O . LEU A 1 69 ? 0.295 -11.800 -8.307 1.00 66.62 69 LEU A O 1
ATOM 536 N N . THR A 1 70 ? 0.930 -13.807 -7.510 1.00 64.44 70 THR A N 1
ATOM 537 C CA . THR A 1 70 ? -0.002 -14.607 -8.305 1.00 64.44 70 THR A CA 1
ATOM 538 C C . THR A 1 70 ? -1.412 -14.504 -7.718 1.00 64.44 70 THR A C 1
ATOM 540 O O . THR A 1 70 ? -1.584 -14.129 -6.558 1.00 64.44 70 THR A O 1
ATOM 543 N N . ASP A 1 71 ? -2.432 -14.848 -8.507 1.00 61.09 71 ASP A N 1
ATOM 544 C CA . ASP A 1 71 ? -3.850 -14.695 -8.134 1.00 61.09 71 ASP A CA 1
ATOM 545 C C . ASP A 1 71 ? -4.206 -15.384 -6.795 1.00 61.09 71 ASP A C 1
ATOM 547 O O . ASP A 1 71 ? -5.001 -14.878 -6.011 1.00 61.09 71 ASP A O 1
ATOM 551 N N . SER A 1 72 ? -3.512 -16.480 -6.465 1.00 56.78 72 SER A N 1
ATOM 552 C CA . SER A 1 72 ? -3.637 -17.221 -5.201 1.00 56.78 72 SER A CA 1
ATOM 553 C C . SER A 1 72 ? -3.106 -16.495 -3.955 1.00 56.78 72 SER A C 1
ATOM 555 O O . SER A 1 72 ? -3.377 -16.926 -2.840 1.00 56.78 72 SER A O 1
ATOM 557 N N . LEU A 1 73 ? -2.300 -15.443 -4.121 1.00 65.06 73 LEU A N 1
ATOM 558 C CA . LEU A 1 73 ? -1.673 -14.679 -3.033 1.00 65.06 73 LEU A CA 1
ATOM 559 C C . LEU A 1 73 ? -2.290 -13.281 -2.874 1.00 65.06 73 LEU A C 1
ATOM 561 O O . LEU A 1 73 ? -1.725 -12.434 -2.171 1.00 65.06 73 LEU A O 1
ATOM 565 N N . ARG A 1 74 ? -3.425 -13.009 -3.533 1.00 74.81 74 ARG A N 1
ATOM 566 C CA . ARG A 1 74 ? -4.106 -11.720 -3.400 1.00 74.81 74 ARG A CA 1
ATOM 567 C C . ARG A 1 74 ? -4.614 -11.530 -1.964 1.00 74.81 74 ARG A C 1
ATOM 569 O O . ARG A 1 74 ? -5.223 -12.435 -1.400 1.00 74.81 74 ARG A O 1
ATOM 576 N N . PRO A 1 75 ? -4.353 -10.366 -1.347 1.00 78.62 75 PRO A N 1
ATOM 577 C CA . PRO A 1 75 ? -4.848 -10.073 -0.009 1.00 78.62 75 PRO A CA 1
ATOM 578 C C . PRO A 1 75 ? -6.376 -9.957 -0.012 1.00 78.62 75 PRO A C 1
ATOM 580 O O . PRO A 1 75 ? -6.930 -9.332 -0.903 1.00 78.62 75 PRO A O 1
ATOM 583 N N . GLU A 1 76 ? -7.037 -10.472 1.024 1.00 82.56 76 GLU A N 1
ATOM 584 C CA . GLU A 1 76 ? -8.504 -10.410 1.195 1.00 82.56 76 GLU A CA 1
ATOM 585 C C . GLU A 1 76 ? -9.015 -9.044 1.695 1.00 82.56 76 GLU A C 1
ATOM 587 O O . GLU A 1 76 ? -10.216 -8.822 1.836 1.00 82.56 76 GLU A O 1
ATOM 592 N N . VAL A 1 77 ? -8.103 -8.118 2.001 1.00 87.50 77 VAL A N 1
ATOM 593 C CA . VAL A 1 77 ? -8.444 -6.821 2.595 1.00 87.50 77 VAL A CA 1
ATOM 594 C C . VAL A 1 77 ? -9.183 -5.967 1.571 1.00 87.50 77 VAL A C 1
ATOM 596 O O . VAL A 1 77 ? -8.663 -5.719 0.488 1.00 87.50 77 VAL A O 1
ATOM 599 N N . THR A 1 78 ? -10.353 -5.448 1.938 1.00 91.44 78 THR A N 1
ATOM 600 C CA . THR A 1 78 ? -11.154 -4.544 1.095 1.00 91.44 78 THR A CA 1
ATOM 601 C C . THR A 1 78 ? -11.139 -3.112 1.637 1.00 91.44 78 THR A C 1
ATOM 603 O O . THR A 1 78 ? -10.745 -2.870 2.777 1.00 91.44 78 THR A O 1
ATOM 606 N N . TYR A 1 79 ? -11.619 -2.133 0.858 1.00 91.44 79 TYR A N 1
ATOM 607 C CA . TYR A 1 79 ? -11.761 -0.747 1.343 1.00 91.44 79 TYR A CA 1
ATOM 608 C C . TYR A 1 79 ? -12.708 -0.611 2.544 1.00 91.44 79 TYR A C 1
ATOM 610 O O . TYR A 1 79 ? -12.580 0.353 3.298 1.00 91.44 79 TYR A O 1
ATOM 618 N N . ALA A 1 80 ? -13.641 -1.553 2.728 1.00 89.69 80 ALA A N 1
ATOM 619 C CA . ALA A 1 80 ? -14.547 -1.575 3.874 1.00 89.69 80 ALA A CA 1
ATOM 620 C C . ALA A 1 80 ? -13.827 -1.960 5.177 1.00 89.69 80 ALA A C 1
ATOM 622 O O . ALA A 1 80 ? -14.240 -1.542 6.255 1.00 89.69 80 ALA A O 1
ATOM 623 N N . GLU A 1 81 ? -12.714 -2.695 5.081 1.00 89.31 81 GLU A N 1
ATOM 624 C CA . GLU A 1 81 ? -11.851 -3.019 6.223 1.00 89.31 81 GLU A CA 1
ATOM 625 C C . GLU A 1 81 ? -10.883 -1.878 6.590 1.00 89.31 81 GLU A C 1
ATOM 627 O O . GLU A 1 81 ? -10.020 -2.043 7.452 1.00 89.31 81 GLU A O 1
ATOM 632 N N . ILE A 1 82 ? -11.009 -0.703 5.965 1.00 91.81 82 ILE A N 1
ATOM 633 C CA . ILE A 1 82 ? -10.194 0.477 6.267 1.00 91.81 82 ILE A CA 1
ATOM 634 C C . ILE A 1 82 ? -11.110 1.568 6.820 1.00 91.81 82 ILE A C 1
ATOM 636 O O . ILE A 1 82 ? -11.895 2.167 6.084 1.00 91.81 82 ILE A O 1
ATOM 640 N N . GLY A 1 83 ? -11.002 1.850 8.118 1.00 90.62 83 GLY A N 1
ATOM 641 C CA . GLY A 1 83 ? -11.751 2.933 8.758 1.00 90.62 83 GLY A CA 1
ATOM 642 C C . GLY A 1 83 ? -11.184 4.314 8.406 1.00 90.62 83 GLY A C 1
ATOM 643 O O . GLY A 1 83 ? -10.001 4.561 8.628 1.00 90.62 83 GLY A O 1
ATOM 644 N N . GLY A 1 84 ? -12.025 5.221 7.899 1.00 91.50 84 GLY A N 1
ATOM 645 C CA . GLY A 1 84 ? -11.632 6.595 7.551 1.00 91.50 84 GLY A CA 1
ATOM 646 C C . GLY A 1 84 ? -10.815 6.698 6.258 1.00 91.50 84 GLY A C 1
ATOM 647 O O . GLY A 1 84 ? -10.954 5.854 5.371 1.00 91.50 84 GLY A O 1
ATOM 648 N N . LEU A 1 85 ? -9.966 7.732 6.155 1.00 92.94 85 LEU A N 1
ATOM 649 C CA . LEU A 1 85 ? -9.080 7.980 5.008 1.00 92.94 85 LEU A CA 1
ATOM 650 C C . LEU A 1 85 ? -9.808 8.152 3.662 1.00 92.94 85 LEU A C 1
ATOM 652 O O . LEU A 1 85 ? -9.292 7.761 2.617 1.00 92.94 85 LEU A O 1
ATOM 656 N N . GLU A 1 86 ? -11.019 8.715 3.662 1.00 93.12 86 GLU A N 1
ATOM 657 C CA . GLU A 1 86 ? -11.839 8.824 2.443 1.00 93.12 86 GLU A CA 1
ATOM 658 C C . GLU A 1 86 ? -11.163 9.656 1.345 1.00 93.12 86 GLU A C 1
ATOM 660 O O . GLU A 1 86 ? -11.240 9.307 0.168 1.00 93.12 86 GLU A O 1
ATOM 665 N N . ILE A 1 87 ? -10.418 10.696 1.728 1.00 93.94 87 ILE A N 1
ATOM 666 C CA . ILE A 1 87 ? -9.639 11.514 0.790 1.00 93.94 87 ILE A CA 1
ATOM 667 C C . ILE A 1 87 ? -8.539 10.662 0.142 1.00 93.94 87 ILE A C 1
ATOM 669 O O . ILE A 1 87 ? -8.434 10.600 -1.079 1.00 93.94 87 ILE A O 1
ATOM 673 N N . GLN A 1 88 ? -7.762 9.932 0.944 1.00 94.75 88 GLN A N 1
ATOM 674 C CA . GLN A 1 88 ? -6.655 9.101 0.466 1.00 94.75 88 GLN A CA 1
ATOM 675 C C . GLN A 1 88 ? -7.147 7.911 -0.368 1.00 94.75 88 GLN A C 1
ATOM 677 O O . GLN A 1 88 ? -6.505 7.538 -1.351 1.00 94.75 88 GLN A O 1
ATOM 682 N N . LYS A 1 89 ? -8.292 7.318 0.002 1.00 94.25 89 LYS A N 1
ATOM 683 C CA . LYS A 1 89 ? -8.977 6.289 -0.792 1.00 94.25 89 LYS A CA 1
ATOM 684 C C . LYS A 1 89 ? -9.387 6.845 -2.151 1.00 94.25 89 LYS A C 1
ATOM 686 O O . LYS A 1 89 ? -9.153 6.188 -3.157 1.00 94.25 89 LYS A O 1
ATOM 691 N N . GLN A 1 90 ? -9.969 8.038 -2.205 1.00 94.19 90 GLN A N 1
ATOM 692 C CA . GLN A 1 90 ? -10.354 8.643 -3.476 1.00 94.19 90 GLN A CA 1
ATOM 693 C C . GLN A 1 90 ? -9.125 8.937 -4.348 1.00 94.19 90 GLN A C 1
ATOM 695 O O . GLN A 1 90 ? -9.087 8.531 -5.508 1.00 94.19 90 GLN A O 1
ATOM 700 N N . GLU A 1 91 ? -8.083 9.545 -3.778 1.0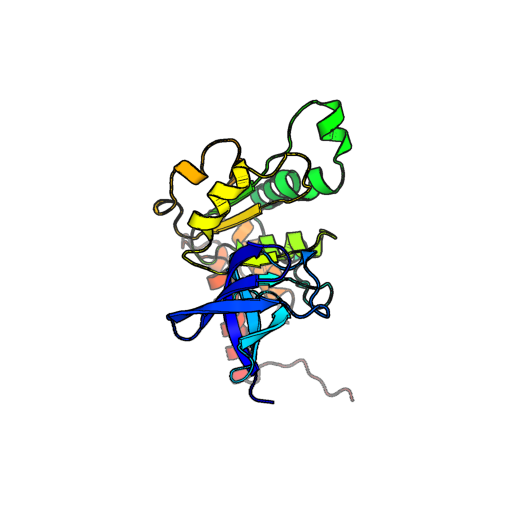0 94.06 91 GLU A N 1
ATOM 701 C CA . GLU A 1 91 ? -6.859 9.882 -4.513 1.00 94.06 91 GLU A CA 1
ATOM 702 C C . GLU A 1 91 ? -6.157 8.648 -5.098 1.00 94.06 91 GLU A C 1
ATOM 704 O O . GLU A 1 91 ? -5.717 8.677 -6.250 1.00 94.06 91 GLU A O 1
ATOM 709 N N . ILE A 1 92 ? -6.065 7.540 -4.349 1.00 93.19 92 ILE A N 1
ATOM 710 C CA . ILE A 1 92 ? -5.427 6.319 -4.864 1.00 93.19 92 ILE A CA 1
ATOM 711 C C . ILE A 1 92 ? -6.269 5.656 -5.960 1.00 93.19 92 ILE A C 1
ATOM 713 O O . ILE A 1 92 ? -5.711 5.131 -6.924 1.00 93.19 92 ILE A O 1
ATOM 717 N N . ARG A 1 93 ? -7.602 5.718 -5.857 1.00 91.88 93 ARG A N 1
ATOM 718 C CA . ARG A 1 93 ? -8.515 5.185 -6.878 1.00 91.88 93 ARG A CA 1
ATOM 719 C C . ARG A 1 93 ? -8.415 5.975 -8.172 1.00 91.88 93 ARG A C 1
ATOM 721 O O . ARG A 1 93 ? -8.285 5.380 -9.235 1.00 91.88 93 ARG A O 1
ATOM 728 N N . GLU A 1 94 ? -8.388 7.300 -8.095 1.00 90.62 94 GLU A N 1
ATOM 729 C CA . GLU A 1 94 ? -8.206 8.162 -9.268 1.00 90.62 94 GLU A CA 1
ATOM 730 C C . GLU A 1 94 ? -6.827 8.003 -9.912 1.00 90.62 94 GLU A C 1
ATOM 732 O O . GLU A 1 94 ? -6.690 8.114 -11.129 1.00 90.62 94 GLU A O 1
ATOM 737 N N . ALA A 1 95 ? -5.791 7.744 -9.114 1.00 89.81 95 ALA A N 1
ATOM 738 C CA . ALA A 1 95 ? -4.436 7.608 -9.630 1.00 89.81 95 ALA A CA 1
ATOM 739 C C . ALA A 1 95 ? -4.130 6.213 -10.200 1.00 89.81 95 ALA A C 1
ATOM 741 O O . ALA A 1 95 ? -3.307 6.096 -11.111 1.00 89.81 95 ALA A O 1
ATOM 742 N N . VAL A 1 96 ? -4.765 5.161 -9.673 1.00 89.94 96 VAL A N 1
ATOM 743 C CA . VAL A 1 96 ? -4.449 3.764 -10.013 1.00 89.94 96 VAL A CA 1
ATOM 744 C C . VAL A 1 96 ? -5.627 3.048 -10.666 1.00 89.94 96 VAL A C 1
ATOM 746 O O . VAL A 1 96 ? -5.478 2.551 -11.778 1.00 89.94 96 VAL A O 1
ATOM 749 N N . GLU A 1 97 ? -6.794 2.999 -10.019 1.00 88.94 97 GLU A N 1
ATOM 750 C CA . GLU A 1 97 ? -7.947 2.226 -10.511 1.00 88.94 97 GLU A CA 1
ATOM 751 C C . GLU A 1 97 ? -8.571 2.853 -11.762 1.00 88.94 97 GLU A C 1
ATOM 753 O O . GLU A 1 97 ? -8.867 2.149 -12.729 1.00 88.94 97 GLU A O 1
ATOM 758 N N . LEU A 1 98 ? -8.757 4.173 -11.777 1.00 88.88 98 LEU A N 1
ATOM 759 C CA . LEU A 1 98 ? -9.444 4.874 -12.861 1.00 88.88 98 LEU A CA 1
ATOM 760 C C . LEU A 1 98 ? -8.698 4.762 -14.206 1.00 88.88 98 LEU A C 1
ATOM 762 O O . LEU A 1 98 ? -9.340 4.385 -15.186 1.00 88.88 98 LEU A O 1
ATOM 766 N N . PRO A 1 99 ? -7.364 4.963 -14.289 1.00 88.12 99 PRO A N 1
ATOM 767 C CA . PRO A 1 99 ? -6.624 4.745 -15.534 1.00 88.12 99 PRO A CA 1
ATOM 768 C C . PRO A 1 99 ? -6.643 3.298 -16.034 1.00 88.12 99 PRO A C 1
ATOM 770 O O . PRO A 1 99 ? -6.507 3.072 -17.234 1.00 88.12 99 PRO A O 1
ATOM 773 N N . LEU A 1 100 ? -6.760 2.322 -15.128 1.00 85.69 100 LEU A N 1
ATOM 774 C CA . LEU A 1 100 ? -6.774 0.900 -15.478 1.00 85.69 100 LEU A CA 1
ATOM 775 C C . LEU A 1 100 ? -8.161 0.426 -15.925 1.00 85.69 100 LEU A C 1
ATOM 777 O O . LEU A 1 100 ? -8.259 -0.446 -16.784 1.00 85.69 100 LEU A O 1
ATOM 781 N N . THR A 1 101 ? -9.222 0.992 -15.350 1.00 86.81 101 THR A N 1
ATOM 782 C CA . THR A 1 101 ? -10.613 0.612 -15.640 1.00 86.81 101 THR A CA 1
ATOM 783 C C . THR A 1 101 ? -11.216 1.399 -16.802 1.00 86.81 101 THR A C 1
ATOM 785 O O . THR A 1 101 ? -11.945 0.811 -17.594 1.00 86.81 101 THR A O 1
ATOM 788 N N . HIS A 1 102 ? -10.888 2.690 -16.925 1.00 88.19 102 HIS A N 1
ATOM 789 C CA . HIS A 1 102 ? -11.476 3.618 -17.899 1.00 88.19 102 HIS A CA 1
ATOM 790 C C . HIS A 1 102 ? -10.400 4.435 -18.651 1.00 88.19 102 HIS A C 1
ATOM 792 O O . HIS A 1 102 ? -10.345 5.669 -18.548 1.00 88.19 102 HIS A O 1
ATOM 798 N N . PRO A 1 103 ? -9.493 3.786 -19.406 1.00 86.38 103 PRO A N 1
ATOM 799 C CA . PRO A 1 103 ? -8.424 4.476 -20.134 1.00 86.38 103 PRO A CA 1
ATOM 800 C C . PRO A 1 103 ? -8.938 5.437 -21.222 1.00 86.38 103 PRO A C 1
ATOM 802 O O . PRO A 1 103 ? -8.245 6.379 -21.607 1.00 86.38 103 PRO A O 1
ATOM 805 N N . GLU A 1 104 ? -10.145 5.223 -21.743 1.00 88.56 104 GLU A N 1
ATOM 806 C CA . GLU A 1 104 ? -10.784 6.064 -22.757 1.00 88.56 104 GLU A CA 1
ATOM 807 C C . GLU A 1 104 ? -11.035 7.499 -22.290 1.00 88.56 104 GLU A C 1
ATOM 809 O O . GLU A 1 104 ? -10.896 8.412 -23.103 1.00 88.56 104 GLU A O 1
ATOM 814 N N . LEU A 1 105 ? -11.317 7.717 -21.000 1.00 88.88 105 LEU A N 1
ATOM 815 C CA . LEU A 1 105 ? -11.532 9.057 -20.443 1.00 88.88 105 LEU A CA 1
ATOM 816 C C . LEU A 1 105 ? -10.284 9.933 -20.615 1.00 88.88 105 LEU A C 1
ATOM 818 O O . LEU A 1 105 ? -10.373 11.082 -21.042 1.00 88.88 105 LEU A O 1
ATOM 822 N N . TYR A 1 106 ? -9.108 9.358 -20.362 1.00 87.81 106 TYR A N 1
ATOM 823 C CA . TYR A 1 106 ? -7.821 10.037 -20.515 1.00 87.81 106 TYR A CA 1
ATOM 824 C C . TYR A 1 106 ? -7.508 10.332 -21.985 1.00 87.81 106 TYR A C 1
ATOM 826 O O . TYR A 1 106 ? -7.087 11.439 -22.318 1.00 87.81 106 TYR A O 1
ATOM 834 N N . ARG A 1 107 ? -7.797 9.381 -22.888 1.00 86.50 107 ARG A N 1
ATOM 835 C CA . ARG A 1 107 ? -7.607 9.577 -24.337 1.00 86.50 107 ARG A CA 1
ATOM 836 C C . ARG A 1 107 ? -8.508 10.670 -24.905 1.00 86.50 107 ARG A C 1
ATOM 838 O O . ARG A 1 107 ? -8.048 11.449 -25.730 1.00 86.50 107 ARG A O 1
ATOM 845 N N . GLN A 1 108 ? -9.768 10.734 -24.475 1.00 90.44 108 GLN A N 1
ATOM 846 C CA . GLN A 1 108 ? -10.716 11.760 -24.927 1.00 90.44 108 GLN A CA 1
ATOM 847 C C . GLN A 1 108 ? -10.317 13.159 -24.458 1.00 90.44 108 GLN A C 1
ATOM 849 O O . GLN A 1 108 ? -10.459 14.123 -25.205 1.00 90.44 108 GLN A O 1
ATOM 854 N N . LEU A 1 109 ? -9.806 13.263 -23.231 1.00 91.12 109 LEU A N 1
ATOM 855 C CA . LEU A 1 109 ? -9.330 14.521 -22.661 1.00 91.12 109 LEU A CA 1
ATOM 856 C C . LEU A 1 109 ? -7.937 14.924 -23.170 1.00 91.12 109 LEU A C 1
ATOM 858 O O . LEU A 1 109 ? -7.547 16.075 -22.996 1.00 91.12 109 LEU A O 1
ATOM 862 N N . GLY A 1 110 ? -7.189 14.002 -23.787 1.00 86.19 110 GLY A N 1
ATOM 863 C CA . GLY A 1 110 ? -5.819 14.243 -24.242 1.00 86.19 110 GLY A CA 1
ATOM 864 C C . GLY A 1 110 ? -4.840 14.484 -23.091 1.00 86.19 110 GLY A C 1
ATOM 865 O O . GLY A 1 110 ? -3.876 15.228 -23.256 1.00 86.19 110 GLY A O 1
ATOM 866 N N . VAL A 1 111 ? -5.111 13.901 -21.918 1.00 87.25 111 VAL A N 1
ATOM 867 C CA . VAL A 1 111 ? -4.280 14.048 -20.717 1.00 87.25 111 VAL A CA 1
ATOM 868 C C . VAL A 1 111 ? -3.646 12.719 -20.341 1.00 87.25 111 VAL A C 1
ATOM 870 O O . VAL A 1 111 ? -4.305 11.678 -20.345 1.00 87.25 111 VAL A O 1
ATOM 873 N N . ASP A 1 112 ? -2.372 12.763 -19.966 1.00 83.38 112 ASP A N 1
ATOM 874 C CA . ASP A 1 112 ? -1.660 11.574 -19.515 1.00 83.38 112 ASP A CA 1
ATOM 875 C C . ASP A 1 112 ? -2.075 11.211 -18.079 1.00 83.38 112 ASP A C 1
ATOM 877 O O . ASP A 1 112 ? -2.096 12.077 -17.194 1.00 83.38 112 ASP A O 1
ATOM 881 N N . PRO A 1 113 ? -2.407 9.936 -17.799 1.00 86.75 113 PRO A N 1
ATOM 882 C CA . PRO A 1 113 ? -2.662 9.498 -16.437 1.00 86.75 113 PRO A CA 1
ATOM 883 C C . PRO A 1 113 ? -1.367 9.544 -15.607 1.00 86.75 113 PRO A C 1
ATOM 885 O O . PRO A 1 113 ? -0.280 9.328 -16.148 1.00 86.75 113 PRO A O 1
ATOM 888 N N . PRO A 1 114 ? -1.458 9.720 -14.277 1.00 86.69 114 PRO A N 1
ATOM 889 C CA . PRO A 1 114 ? -0.279 9.737 -13.415 1.00 86.69 114 PRO A CA 1
ATOM 890 C C . PRO A 1 114 ? 0.480 8.406 -13.502 1.00 86.69 114 PRO A C 1
ATOM 892 O O . PRO A 1 114 ? -0.132 7.329 -13.533 1.00 86.69 114 PRO A O 1
ATOM 895 N N . LYS A 1 115 ? 1.814 8.466 -13.547 1.00 83.38 115 LYS A N 1
ATOM 896 C CA . LYS A 1 115 ? 2.682 7.282 -13.664 1.00 83.38 115 LYS A CA 1
ATOM 897 C C . LYS A 1 115 ? 2.873 6.570 -12.326 1.00 83.38 115 LYS A C 1
ATOM 899 O O . LYS A 1 115 ? 2.846 5.339 -12.264 1.00 83.38 115 LYS A O 1
ATOM 904 N N . GLY A 1 116 ? 3.022 7.346 -11.255 1.00 86.94 116 GLY A N 1
ATOM 905 C CA . GLY A 1 116 ? 3.327 6.822 -9.932 1.00 86.94 116 GLY A CA 1
ATOM 906 C C . GLY A 1 116 ? 2.659 7.577 -8.790 1.00 86.94 116 GLY A C 1
ATOM 907 O O . GLY A 1 116 ? 2.367 8.773 -8.881 1.00 86.94 116 GLY A O 1
ATOM 908 N N . VAL A 1 117 ? 2.441 6.852 -7.695 1.00 91.25 117 VAL A N 1
ATOM 909 C CA . VAL A 1 117 ? 1.840 7.344 -6.454 1.00 91.25 117 VAL A CA 1
ATOM 910 C C . VAL A 1 117 ? 2.803 7.108 -5.298 1.00 91.25 117 VAL A C 1
ATOM 912 O O . VAL A 1 117 ? 3.266 5.989 -5.081 1.00 91.25 117 VAL A O 1
ATOM 915 N N . LEU A 1 118 ? 3.074 8.154 -4.525 1.00 91.56 118 LEU A N 1
ATOM 916 C CA . LEU A 1 118 ? 3.850 8.105 -3.296 1.00 91.56 118 LEU A CA 1
ATOM 917 C C . LEU A 1 118 ? 2.928 8.235 -2.082 1.00 91.56 118 LEU A C 1
ATOM 919 O O . LEU A 1 118 ? 2.318 9.279 -1.872 1.00 91.56 118 LEU A O 1
ATOM 923 N N . LEU A 1 119 ? 2.879 7.201 -1.251 1.00 94.06 119 LEU A N 1
ATOM 924 C CA . LEU A 1 119 ? 2.195 7.194 0.038 1.00 94.06 119 LEU A CA 1
ATOM 925 C C . LEU A 1 119 ? 3.204 7.512 1.143 1.00 94.06 119 LEU A C 1
ATOM 927 O O . LEU A 1 119 ? 4.204 6.802 1.299 1.00 94.06 119 LEU A O 1
ATOM 931 N N . TYR A 1 120 ? 2.939 8.538 1.946 1.00 92.69 120 TYR A N 1
ATOM 932 C CA . TYR A 1 120 ? 3.827 8.918 3.045 1.00 92.69 120 TYR A CA 1
ATOM 933 C C . TYR A 1 120 ? 3.075 9.327 4.312 1.00 92.69 120 TYR A C 1
ATOM 935 O O . TYR A 1 120 ? 1.902 9.670 4.272 1.00 92.69 120 TYR A O 1
ATOM 943 N N . GLY A 1 121 ? 3.737 9.230 5.466 1.00 92.12 121 GLY A N 1
ATOM 944 C CA . GLY A 1 121 ? 3.189 9.629 6.769 1.00 92.12 121 GLY A CA 1
ATOM 945 C C . GLY A 1 121 ? 3.727 8.763 7.906 1.00 92.12 121 GLY A C 1
ATOM 946 O O . GLY A 1 121 ? 4.525 7.857 7.663 1.00 92.12 121 GLY A O 1
ATOM 947 N N . ALA A 1 122 ? 3.240 8.972 9.129 1.00 91.50 122 ALA A N 1
ATOM 948 C CA . ALA A 1 122 ? 3.684 8.223 10.310 1.00 91.50 122 ALA A CA 1
ATOM 949 C C . ALA A 1 122 ? 3.523 6.692 10.145 1.00 91.50 122 ALA A C 1
ATOM 951 O O . ALA A 1 122 ? 2.607 6.233 9.453 1.00 91.50 122 ALA A O 1
ATOM 952 N N . PRO A 1 123 ? 4.397 5.859 10.734 1.00 92.12 123 PRO A N 1
ATOM 953 C CA . PRO A 1 123 ? 4.202 4.411 10.719 1.00 92.12 123 PRO A CA 1
ATOM 954 C C . PRO A 1 123 ? 2.863 4.042 11.378 1.00 92.12 123 PRO A C 1
ATOM 956 O O . PRO A 1 123 ? 2.402 4.722 12.284 1.00 92.12 123 PRO A O 1
ATOM 959 N N . GLY A 1 124 ? 2.213 2.975 10.908 1.00 91.00 124 GLY A N 1
ATOM 960 C CA . GLY A 1 124 ? 0.957 2.501 11.505 1.00 91.00 124 GLY A CA 1
ATOM 961 C C . GLY A 1 124 ? -0.322 3.238 11.077 1.00 91.00 124 GLY A C 1
ATOM 962 O O . GLY A 1 124 ? -1.396 2.885 11.552 1.00 91.00 124 GLY A O 1
ATOM 963 N N . THR A 1 125 ? -0.256 4.199 10.147 1.00 92.00 125 THR A N 1
ATOM 964 C CA . THR A 1 125 ? -1.439 4.920 9.619 1.00 92.00 125 THR A CA 1
ATOM 965 C C . THR A 1 125 ? -2.219 4.180 8.525 1.00 92.00 125 THR A C 1
ATOM 967 O O . THR A 1 125 ? -3.184 4.712 7.997 1.00 92.00 125 THR A O 1
ATOM 970 N N . GLY A 1 126 ? -1.825 2.955 8.157 1.00 91.19 126 GLY A N 1
ATOM 971 C CA . GLY A 1 126 ? -2.591 2.130 7.210 1.00 91.19 126 GLY A CA 1
ATOM 972 C C . GLY A 1 126 ? -2.152 2.186 5.740 1.00 91.19 126 GLY A C 1
ATOM 973 O O . GLY A 1 126 ? -2.810 1.572 4.909 1.00 91.19 126 GLY A O 1
ATOM 974 N N . LYS A 1 127 ? -1.012 2.812 5.403 1.00 93.38 127 LYS A N 1
ATOM 975 C CA . LYS A 1 127 ? -0.447 2.841 4.030 1.00 93.38 127 LYS A CA 1
ATOM 976 C C . LYS A 1 127 ? -0.443 1.471 3.341 1.00 93.38 127 LYS A C 1
ATOM 978 O O . LYS A 1 127 ? -1.005 1.305 2.265 1.00 93.38 127 LYS A O 1
ATOM 983 N N . THR A 1 128 ? 0.143 0.464 3.991 1.00 90.69 128 THR A N 1
ATOM 984 C CA . THR A 1 128 ? 0.212 -0.906 3.454 1.00 90.69 128 THR A CA 1
ATOM 985 C C . THR A 1 128 ? -1.166 -1.557 3.338 1.00 90.69 128 THR A C 1
ATOM 987 O O . THR A 1 128 ? -1.389 -2.358 2.436 1.00 90.69 128 THR A O 1
ATOM 990 N N . MET A 1 129 ? -2.090 -1.232 4.245 1.00 91.44 129 MET A N 1
ATOM 991 C CA . MET A 1 129 ? -3.452 -1.767 4.225 1.00 91.44 129 MET A CA 1
ATOM 992 C C . MET A 1 129 ? -4.244 -1.193 3.044 1.00 91.44 129 MET A C 1
ATOM 994 O O . MET A 1 129 ? -4.904 -1.953 2.344 1.00 91.44 129 MET A O 1
ATOM 998 N N . LEU A 1 130 ? -4.082 0.104 2.750 1.00 92.94 130 LEU A N 1
ATOM 999 C CA . LEU A 1 130 ? -4.681 0.736 1.573 1.00 92.94 130 LEU A CA 1
ATOM 1000 C C . LEU A 1 130 ? -4.185 0.101 0.274 1.00 92.94 130 LEU A C 1
ATOM 1002 O O . LEU A 1 130 ? -4.995 -0.249 -0.576 1.00 92.94 130 LEU A O 1
ATOM 1006 N N . VAL A 1 131 ? -2.873 -0.126 0.143 1.00 91.75 131 VAL A N 1
ATOM 1007 C CA . VAL A 1 131 ? -2.321 -0.807 -1.041 1.00 91.75 131 VAL A CA 1
ATOM 1008 C C . VAL A 1 131 ? -2.905 -2.209 -1.190 1.00 91.75 131 VAL A C 1
ATOM 1010 O O . VAL A 1 131 ? -3.304 -2.579 -2.287 1.00 91.75 131 VAL A O 1
ATOM 1013 N N . LYS A 1 132 ? -3.024 -2.978 -0.101 1.00 90.50 132 LYS A N 1
ATOM 1014 C CA . LYS A 1 132 ? -3.666 -4.301 -0.148 1.00 90.50 132 LYS A CA 1
ATOM 1015 C C . LYS A 1 132 ? -5.111 -4.224 -0.659 1.00 90.50 132 LYS A C 1
ATOM 1017 O O . LYS A 1 132 ? -5.482 -5.049 -1.483 1.00 90.50 132 LYS A O 1
ATOM 1022 N N . ALA A 1 133 ? -5.878 -3.215 -0.244 1.00 91.56 133 ALA A N 1
ATOM 1023 C CA . ALA A 1 133 ? -7.243 -3.010 -0.729 1.00 91.56 133 ALA A CA 1
ATOM 1024 C C . ALA A 1 133 ? -7.320 -2.649 -2.221 1.00 91.56 133 ALA A C 1
ATOM 1026 O O . ALA A 1 133 ? -8.194 -3.157 -2.924 1.00 91.56 133 ALA A O 1
ATOM 1027 N N . VAL A 1 134 ? -6.385 -1.836 -2.726 1.00 90.94 134 VAL A N 1
ATOM 1028 C CA . VAL A 1 134 ? -6.269 -1.547 -4.170 1.00 90.94 134 VAL A CA 1
ATOM 1029 C C . VAL A 1 134 ? -5.982 -2.831 -4.952 1.00 90.94 134 VAL A C 1
ATOM 1031 O O . VAL A 1 134 ? -6.596 -3.078 -5.989 1.00 90.94 134 VAL A O 1
ATOM 1034 N N . VAL A 1 135 ? -5.071 -3.671 -4.447 1.00 88.94 135 VAL A N 1
ATOM 1035 C CA . VAL A 1 135 ? -4.706 -4.952 -5.077 1.00 88.94 135 VAL A CA 1
ATOM 1036 C C . VAL A 1 135 ? -5.877 -5.924 -5.107 1.00 88.94 135 VAL A C 1
ATOM 1038 O O . VAL A 1 135 ? -6.026 -6.654 -6.078 1.00 88.94 135 VAL A O 1
ATOM 1041 N N . HIS A 1 136 ? -6.712 -5.929 -4.070 1.00 88.56 136 HIS A N 1
ATOM 1042 C CA . HIS A 1 136 ? -7.907 -6.763 -4.037 1.00 88.56 136 HIS A CA 1
ATOM 1043 C C . HIS A 1 136 ? -8.950 -6.325 -5.081 1.00 88.56 136 HIS A C 1
ATOM 1045 O O . HIS A 1 136 ? -9.556 -7.168 -5.736 1.00 88.56 136 HIS A O 1
ATOM 1051 N N . HIS A 1 137 ? -9.166 -5.017 -5.259 1.00 86.69 137 HIS A N 1
ATOM 1052 C CA . HIS A 1 137 ? -10.158 -4.515 -6.219 1.00 86.69 137 HIS A CA 1
ATOM 1053 C C . HIS A 1 137 ? -9.682 -4.498 -7.671 1.00 86.69 137 HIS A C 1
ATOM 1055 O O . HIS A 1 137 ? -10.507 -4.549 -8.583 1.00 86.69 137 HIS A O 1
ATOM 1061 N N . THR A 1 138 ? -8.373 -4.425 -7.905 1.00 84.81 138 THR A N 1
ATOM 1062 C CA . THR A 1 138 ? -7.818 -4.342 -9.257 1.00 84.81 138 THR A CA 1
ATOM 1063 C C . THR A 1 138 ? -7.454 -5.733 -9.774 1.00 84.81 138 THR A C 1
ATOM 1065 O O . THR A 1 138 ? -6.732 -6.481 -9.123 1.00 84.81 138 THR A O 1
ATOM 1068 N N . SER A 1 139 ? -7.860 -6.070 -11.000 1.00 80.62 139 SER A N 1
ATOM 1069 C CA . SER A 1 139 ? -7.508 -7.345 -11.648 1.00 80.62 139 SER A CA 1
ATOM 1070 C C . SER A 1 139 ? -6.077 -7.400 -12.211 1.00 80.62 139 SER A C 1
ATOM 1072 O O . SER A 1 139 ? -5.701 -8.387 -12.843 1.00 80.62 139 SER A O 1
ATOM 1074 N N . ALA A 1 140 ? -5.267 -6.362 -11.991 1.00 80.50 140 ALA A N 1
ATOM 1075 C CA . ALA A 1 140 ? -3.910 -6.261 -12.511 1.00 80.50 140 ALA A CA 1
ATOM 1076 C C . ALA A 1 140 ? -2.955 -7.271 -11.847 1.00 80.50 140 ALA A C 1
ATOM 1078 O O . ALA A 1 140 ? -3.169 -7.729 -10.719 1.00 80.50 140 ALA A O 1
ATOM 1079 N N . ALA A 1 141 ? -1.872 -7.604 -12.552 1.00 82.06 141 ALA A N 1
ATOM 1080 C CA . ALA A 1 141 ? -0.747 -8.312 -11.954 1.00 82.06 141 ALA A CA 1
ATOM 1081 C C . ALA A 1 141 ? -0.049 -7.384 -10.951 1.00 82.06 141 ALA A C 1
ATOM 1083 O O . ALA A 1 141 ? 0.243 -6.231 -11.274 1.00 82.06 141 ALA A O 1
ATOM 1084 N N . PHE A 1 142 ? 0.228 -7.878 -9.744 1.00 82.69 142 PHE A N 1
ATOM 1085 C CA . PHE A 1 142 ? 0.879 -7.080 -8.711 1.00 82.69 142 PHE A CA 1
ATOM 1086 C C . PHE A 1 142 ? 2.270 -7.613 -8.403 1.00 82.69 142 PHE A C 1
ATOM 1088 O O . PHE A 1 142 ? 2.457 -8.795 -8.119 1.00 82.69 142 PHE A O 1
ATOM 1095 N N . ILE A 1 143 ? 3.248 -6.715 -8.419 1.00 83.19 143 ILE A N 1
ATOM 1096 C CA . ILE A 1 143 ? 4.632 -7.022 -8.079 1.00 83.19 143 ILE A CA 1
ATOM 1097 C C . ILE A 1 143 ? 4.944 -6.268 -6.795 1.00 83.19 143 ILE A C 1
ATOM 1099 O O . ILE A 1 143 ? 4.977 -5.038 -6.766 1.00 83.19 143 ILE A O 1
ATOM 1103 N N . ARG A 1 144 ? 5.151 -7.013 -5.712 1.00 82.69 144 ARG A N 1
ATOM 1104 C CA . ARG A 1 144 ? 5.562 -6.453 -4.432 1.00 82.69 144 ARG A CA 1
ATOM 1105 C C . ARG A 1 144 ? 7.073 -6.526 -4.333 1.00 82.69 144 ARG A C 1
ATOM 1107 O O . ARG A 1 144 ? 7.636 -7.619 -4.280 1.00 82.69 144 ARG A O 1
ATOM 1114 N N . VAL A 1 145 ? 7.698 -5.364 -4.197 1.00 80.12 145 VAL A N 1
ATOM 1115 C CA . VAL A 1 145 ? 9.128 -5.258 -3.917 1.00 80.12 145 VAL A CA 1
ATOM 1116 C C . VAL A 1 145 ? 9.332 -4.666 -2.531 1.00 80.12 145 VAL A C 1
ATOM 1118 O O . VAL A 1 145 ? 8.751 -3.632 -2.197 1.00 80.12 145 VAL A O 1
ATOM 1121 N N . VAL A 1 146 ? 10.123 -5.341 -1.699 1.00 75.06 146 VAL A N 1
ATOM 1122 C CA . VAL A 1 146 ? 10.496 -4.861 -0.363 1.00 75.06 146 VAL A CA 1
ATOM 1123 C C . VAL A 1 146 ? 12.001 -4.679 -0.340 1.00 75.06 146 VAL A C 1
ATOM 1125 O O . VAL A 1 146 ? 12.731 -5.646 -0.156 1.00 75.06 146 VAL A O 1
ATOM 1128 N N . ALA A 1 147 ? 12.478 -3.451 -0.522 1.00 65.00 147 ALA A N 1
ATOM 1129 C CA . ALA A 1 147 ? 13.911 -3.197 -0.481 1.00 65.00 147 ALA A CA 1
ATOM 1130 C C . ALA A 1 147 ? 14.238 -1.735 -0.126 1.00 65.00 147 ALA A C 1
ATOM 1132 O O . ALA A 1 147 ? 13.638 -0.823 -0.700 1.00 65.00 147 ALA A O 1
ATOM 1133 N N . PRO A 1 148 ? 15.213 -1.499 0.774 1.00 58.69 148 PRO A N 1
ATOM 1134 C CA . PRO A 1 148 ? 15.742 -0.165 1.064 1.00 58.69 148 PRO A CA 1
ATOM 1135 C C . PRO A 1 148 ? 16.488 0.469 -0.126 1.00 58.69 148 PRO A C 1
ATOM 1137 O O . PRO A 1 148 ? 16.501 1.688 -0.249 1.00 58.69 148 PRO A O 1
ATOM 1140 N N . GLU A 1 149 ? 17.081 -0.349 -1.009 1.00 54.91 149 GLU A N 1
ATOM 1141 C CA . GLU A 1 149 ? 18.020 0.088 -2.065 1.00 54.91 149 GLU A CA 1
ATOM 1142 C C . GLU A 1 149 ? 17.473 -0.062 -3.500 1.00 54.91 149 GLU A C 1
ATOM 1144 O O . GLU A 1 149 ? 17.966 0.569 -4.434 1.00 54.91 149 GLU A O 1
ATOM 1149 N N . PHE A 1 150 ? 16.410 -0.851 -3.696 1.00 57.38 150 PHE A N 1
ATOM 1150 C CA . PHE A 1 150 ? 15.830 -1.149 -5.019 1.00 57.38 150 PHE A CA 1
ATOM 1151 C C . PHE A 1 150 ? 15.233 0.084 -5.710 1.00 57.38 150 PHE A C 1
ATOM 1153 O O . PHE A 1 150 ? 15.180 0.175 -6.933 1.00 57.38 150 PHE A O 1
ATOM 1160 N N . VAL A 1 151 ? 14.807 1.063 -4.916 1.00 57.91 151 VAL A N 1
ATOM 1161 C CA . VAL A 1 151 ? 14.125 2.273 -5.376 1.00 57.91 151 VAL A CA 1
ATOM 1162 C C . VAL A 1 151 ? 15.044 3.123 -6.263 1.00 57.91 151 VAL A C 1
ATOM 1164 O O . VAL A 1 151 ? 14.645 3.511 -7.354 1.00 57.91 151 VAL A O 1
ATOM 1167 N N . GLN A 1 152 ? 16.291 3.386 -5.860 1.00 56.81 152 GLN A N 1
ATOM 1168 C CA . GLN A 1 152 ? 17.159 4.302 -6.616 1.00 56.81 152 GLN A CA 1
ATOM 1169 C C . GLN A 1 152 ? 17.609 3.736 -7.968 1.00 56.81 152 GLN A C 1
ATOM 1171 O O . GLN A 1 152 ? 17.717 4.490 -8.932 1.00 56.81 152 GLN A O 1
ATOM 1176 N N . LYS A 1 153 ? 17.843 2.420 -8.054 1.00 56.47 153 LYS A N 1
ATOM 1177 C CA . LYS A 1 153 ? 18.398 1.792 -9.260 1.00 56.47 153 LYS A CA 1
ATOM 1178 C C . LYS A 1 153 ? 17.384 1.708 -10.406 1.00 56.47 153 LYS A C 1
ATOM 1180 O O . LYS A 1 153 ? 17.742 1.992 -11.540 1.00 56.47 153 LYS A O 1
ATOM 1185 N N . TYR A 1 154 ? 16.126 1.379 -10.107 1.00 58.81 154 TYR A N 1
ATOM 1186 C CA . TYR A 1 154 ? 15.115 1.103 -11.136 1.00 58.81 154 TYR A CA 1
ATOM 1187 C C . TYR A 1 154 ? 14.140 2.264 -11.392 1.00 58.81 154 TYR A C 1
ATOM 1189 O O . TYR A 1 154 ? 13.529 2.314 -12.456 1.00 58.81 154 TYR A O 1
ATOM 1197 N N . LEU A 1 155 ? 14.014 3.253 -10.490 1.00 60.09 155 LEU A N 1
ATOM 1198 C CA . LEU A 1 155 ? 13.220 4.460 -10.790 1.00 60.09 155 LEU A CA 1
ATOM 1199 C C . LEU A 1 155 ? 13.853 5.330 -11.882 1.00 60.09 155 LEU A C 1
ATOM 1201 O O . LEU A 1 155 ? 13.124 6.021 -12.584 1.00 60.09 155 LEU A O 1
ATOM 1205 N N . GLY A 1 156 ? 15.179 5.293 -12.053 1.00 59.62 156 GLY A N 1
ATOM 1206 C CA . GLY A 1 156 ? 15.839 5.941 -13.193 1.00 59.62 156 GLY A CA 1
ATOM 1207 C C . GLY A 1 156 ? 15.467 5.297 -14.531 1.00 59.62 156 GLY A C 1
ATOM 1208 O O . GLY A 1 156 ? 15.370 5.988 -15.540 1.00 59.62 156 GLY A O 1
ATOM 1209 N N . GLU A 1 157 ? 15.185 3.993 -14.527 1.00 59.44 157 GLU A N 1
ATOM 1210 C CA . GLU A 1 157 ? 14.732 3.261 -15.711 1.00 59.44 157 GLU A CA 1
ATOM 1211 C C . GLU A 1 157 ? 13.251 3.531 -16.030 1.00 59.44 157 GLU A C 1
ATOM 1213 O O . GLU A 1 157 ? 12.867 3.402 -17.189 1.00 59.44 157 GLU A O 1
ATOM 1218 N N . LEU A 1 158 ? 12.434 3.997 -15.064 1.00 57.47 158 LEU A N 1
ATOM 1219 C CA . LEU A 1 158 ? 11.033 4.415 -15.289 1.00 57.47 158 LEU A CA 1
ATOM 1220 C C . LEU A 1 158 ? 10.883 5.542 -16.319 1.00 57.47 158 LEU A C 1
ATOM 1222 O O . LEU A 1 158 ? 9.851 5.618 -16.986 1.00 57.47 158 LEU A O 1
ATOM 1226 N N . ASP A 1 159 ? 11.904 6.385 -16.482 1.00 56.72 159 ASP A N 1
ATOM 1227 C CA . ASP A 1 159 ? 11.913 7.433 -17.508 1.00 56.72 159 ASP A CA 1
ATOM 1228 C C . ASP A 1 159 ? 12.085 6.855 -18.928 1.00 56.72 159 ASP A C 1
ATOM 1230 O O . ASP A 1 159 ? 11.688 7.500 -19.896 1.00 56.72 159 ASP A O 1
ATOM 1234 N N . GLY A 1 160 ? 12.659 5.650 -19.053 1.00 53.06 160 GLY A N 1
ATOM 1235 C CA . GLY A 1 160 ? 12.901 4.953 -20.321 1.00 53.06 160 GLY A CA 1
ATOM 1236 C C . GLY A 1 160 ? 11.793 3.982 -20.739 1.00 53.06 160 GLY A C 1
ATOM 1237 O O . GLY A 1 160 ? 11.840 3.451 -21.847 1.00 53.06 160 GLY A O 1
ATOM 1238 N N . PHE A 1 161 ? 10.795 3.743 -19.883 1.00 54.56 161 PHE A N 1
ATOM 1239 C CA . PHE A 1 161 ? 9.602 3.008 -20.289 1.00 54.56 161 PHE A CA 1
ATOM 1240 C C . PHE A 1 161 ? 8.698 3.928 -21.112 1.00 54.56 161 PHE A C 1
ATOM 1242 O O . PHE A 1 161 ? 8.267 4.986 -20.643 1.00 54.56 161 PHE A O 1
ATOM 1249 N N . ASP A 1 162 ? 8.385 3.499 -22.335 1.00 53.22 162 ASP A N 1
ATOM 1250 C CA . ASP A 1 162 ? 7.377 4.147 -23.168 1.00 53.22 162 ASP A CA 1
ATOM 1251 C C . ASP A 1 162 ? 6.062 4.301 -22.389 1.00 53.22 162 ASP A C 1
ATOM 1253 O O . ASP A 1 162 ? 5.613 3.380 -21.696 1.00 53.22 162 ASP A O 1
ATOM 1257 N N . GLN A 1 163 ? 5.399 5.451 -22.554 1.00 52.50 163 GLN A N 1
ATOM 1258 C CA . GLN A 1 163 ? 4.093 5.758 -21.946 1.00 52.50 163 GLN A CA 1
ATOM 1259 C C . GLN A 1 163 ? 2.995 4.733 -22.309 1.00 52.50 163 GLN A C 1
ATOM 1261 O O . GLN A 1 163 ? 1.922 4.732 -21.711 1.00 52.50 163 GLN A O 1
ATOM 1266 N N . CYS A 1 164 ? 3.259 3.847 -23.276 1.00 47.75 164 CYS A N 1
ATOM 1267 C CA . CYS A 1 164 ? 2.376 2.773 -23.716 1.00 47.75 164 CYS A CA 1
ATOM 1268 C C . CYS A 1 164 ? 2.253 1.600 -22.732 1.00 47.75 164 CYS A C 1
ATOM 1270 O O . CYS A 1 164 ? 1.376 0.753 -22.914 1.00 47.75 164 CYS A O 1
ATOM 1272 N N . LEU A 1 165 ? 3.109 1.503 -21.712 1.00 55.31 165 LEU A N 1
ATOM 1273 C CA . LEU A 1 165 ? 3.028 0.411 -20.747 1.00 55.31 165 LEU A CA 1
ATOM 1274 C C . LEU A 1 165 ? 2.045 0.757 -19.624 1.00 55.31 165 LEU A C 1
ATOM 1276 O O . LEU A 1 165 ? 2.234 1.711 -18.875 1.00 55.31 165 LEU A O 1
ATOM 1280 N N . ASN A 1 166 ? 1.001 -0.068 -19.485 1.00 72.94 166 ASN A N 1
ATOM 1281 C CA . ASN A 1 166 ? -0.040 0.0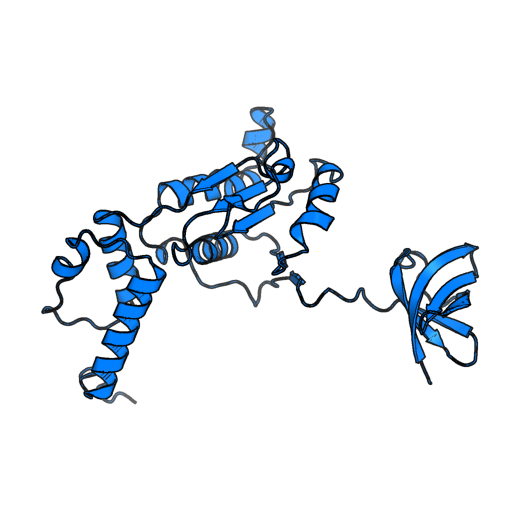07 -18.448 1.00 72.94 166 ASN A CA 1
ATOM 1282 C C . ASN A 1 166 ? 0.486 -0.374 -17.045 1.00 72.94 166 ASN A C 1
ATOM 1284 O O . ASN A 1 166 ? -0.152 -1.126 -16.310 1.00 72.94 166 ASN A O 1
ATOM 1288 N N . VAL A 1 167 ? 1.677 0.097 -16.680 1.00 79.19 167 VAL A N 1
ATOM 1289 C CA . VAL A 1 167 ? 2.316 -0.168 -15.391 1.00 79.19 167 VAL A CA 1
ATOM 1290 C C . VAL A 1 167 ? 2.096 1.037 -14.486 1.00 79.19 167 VAL A C 1
ATOM 1292 O O . VAL A 1 167 ? 2.396 2.171 -14.854 1.00 79.19 167 VAL A O 1
ATOM 1295 N N . LYS A 1 168 ? 1.564 0.787 -13.288 1.00 85.44 168 LYS A N 1
ATOM 1296 C CA . LYS A 1 168 ? 1.396 1.794 -12.237 1.00 85.44 168 LYS A CA 1
ATOM 1297 C C . LYS A 1 168 ? 2.322 1.475 -11.078 1.00 85.44 168 LYS A C 1
ATOM 1299 O O . LYS A 1 168 ? 2.366 0.337 -10.613 1.00 85.44 168 LYS A O 1
ATOM 1304 N N . VAL A 1 169 ? 3.045 2.484 -10.603 1.00 86.81 169 VAL A N 1
ATOM 1305 C CA . VAL A 1 169 ? 3.982 2.334 -9.485 1.00 86.81 169 VAL A CA 1
ATOM 1306 C C . VAL A 1 169 ? 3.369 2.932 -8.227 1.00 86.81 169 VAL A C 1
ATOM 1308 O O . VAL A 1 169 ? 3.005 4.105 -8.206 1.00 86.81 169 VAL A O 1
ATOM 1311 N N . ILE A 1 170 ? 3.278 2.138 -7.161 1.00 90.06 170 ILE A N 1
ATOM 1312 C CA . ILE A 1 170 ? 2.901 2.623 -5.832 1.00 90.06 170 ILE A CA 1
ATOM 1313 C C . ILE A 1 170 ? 4.105 2.461 -4.914 1.00 90.06 170 ILE A C 1
ATOM 1315 O O . ILE A 1 170 ? 4.597 1.353 -4.704 1.00 90.06 170 ILE A O 1
ATOM 1319 N N . MET A 1 171 ? 4.562 3.567 -4.342 1.00 89.19 171 MET A N 1
ATOM 1320 C CA . MET A 1 171 ? 5.649 3.602 -3.377 1.00 89.19 171 MET A CA 1
ATOM 1321 C C . MET A 1 171 ? 5.100 4.011 -2.014 1.00 89.19 171 MET A C 1
ATOM 1323 O O . MET A 1 171 ? 4.334 4.962 -1.921 1.00 89.19 171 MET A O 1
ATOM 1327 N N . ALA A 1 172 ? 5.499 3.326 -0.943 1.00 90.00 172 ALA A N 1
ATOM 1328 C CA . ALA A 1 172 ? 5.117 3.689 0.419 1.00 90.00 172 ALA A CA 1
ATOM 1329 C C . ALA A 1 172 ? 6.363 3.906 1.284 1.00 90.00 172 ALA A C 1
ATOM 1331 O O . ALA A 1 172 ? 7.236 3.043 1.340 1.00 90.00 172 ALA A O 1
ATOM 1332 N N . THR A 1 173 ? 6.437 5.037 1.987 1.00 88.12 173 THR A N 1
ATOM 1333 C CA . THR A 1 173 ? 7.520 5.339 2.934 1.00 88.12 173 THR A CA 1
ATOM 1334 C C . THR A 1 173 ? 6.977 5.912 4.241 1.00 88.12 173 THR A C 1
ATOM 1336 O O . THR A 1 173 ? 5.934 6.562 4.277 1.00 88.12 173 THR A O 1
ATOM 1339 N N . ASN A 1 174 ? 7.703 5.691 5.336 1.00 89.69 174 ASN A N 1
ATOM 1340 C CA . ASN A 1 174 ? 7.454 6.381 6.605 1.00 89.69 174 ASN A CA 1
ATOM 1341 C C . ASN A 1 174 ? 8.345 7.625 6.776 1.00 89.69 174 ASN A C 1
ATOM 1343 O O . ASN A 1 174 ? 8.171 8.369 7.735 1.00 89.69 174 ASN A O 1
ATOM 1347 N N . ARG A 1 175 ? 9.312 7.834 5.871 1.00 84.44 175 ARG A N 1
ATOM 1348 C CA . ARG A 1 175 ? 10.345 8.878 5.942 1.00 84.44 175 ARG A CA 1
ATOM 1349 C C . ARG A 1 175 ? 10.448 9.614 4.608 1.00 84.44 175 ARG A C 1
ATOM 1351 O O . ARG A 1 175 ? 11.347 9.353 3.808 1.00 84.44 175 ARG A O 1
ATOM 1358 N N . ALA A 1 176 ? 9.478 10.483 4.330 1.00 82.44 176 ALA A N 1
ATOM 1359 C CA . ALA A 1 176 ? 9.460 11.269 3.092 1.00 82.44 176 ALA A CA 1
ATOM 1360 C C . ALA A 1 176 ? 10.624 12.272 3.007 1.00 82.44 176 ALA A C 1
ATOM 1362 O O . ALA A 1 176 ? 11.078 12.584 1.913 1.00 82.44 176 ALA A O 1
ATOM 1363 N N . ASP A 1 177 ? 11.135 12.716 4.156 1.00 81.62 177 ASP A N 1
ATOM 1364 C CA . ASP A 1 177 ? 12.315 13.569 4.314 1.00 81.62 177 ASP A CA 1
ATOM 1365 C C . ASP A 1 177 ? 13.598 12.938 3.755 1.00 81.62 177 ASP A C 1
ATOM 1367 O O . ASP A 1 177 ? 14.489 13.645 3.298 1.00 81.62 177 ASP A O 1
ATOM 1371 N N . THR A 1 178 ? 13.683 11.606 3.770 1.00 81.12 178 THR A N 1
ATOM 1372 C CA . THR A 1 178 ? 14.861 10.864 3.292 1.00 81.12 178 THR A CA 1
ATOM 1373 C C . THR A 1 178 ? 14.813 10.496 1.810 1.00 81.12 178 THR A C 1
ATOM 1375 O O . THR A 1 178 ? 15.757 9.898 1.299 1.00 81.12 178 THR A O 1
ATOM 1378 N N . LEU A 1 179 ? 13.717 10.811 1.115 1.00 79.12 179 LEU A N 1
ATOM 1379 C CA . LEU A 1 179 ? 13.584 10.491 -0.302 1.00 79.12 179 LEU A CA 1
ATOM 1380 C C . LEU A 1 179 ? 14.408 11.443 -1.165 1.00 79.12 179 LEU A C 1
ATOM 1382 O O . LEU A 1 179 ? 14.423 12.650 -0.939 1.00 79.12 179 LEU A O 1
ATOM 1386 N N . ASP A 1 180 ? 15.022 10.894 -2.213 1.00 81.75 180 ASP A N 1
ATOM 1387 C CA . ASP A 1 180 ? 15.695 11.694 -3.230 1.00 81.75 180 ASP A CA 1
ATOM 1388 C C . ASP A 1 180 ? 14.672 12.606 -3.947 1.00 81.75 180 ASP A C 1
ATOM 1390 O O . ASP A 1 180 ? 13.718 12.100 -4.557 1.00 81.75 180 ASP A O 1
ATOM 1394 N N . PRO A 1 181 ? 14.854 13.943 -3.929 1.00 81.06 181 PRO A N 1
ATOM 1395 C CA . PRO A 1 181 ? 13.989 14.882 -4.639 1.00 81.06 181 PRO A CA 1
ATOM 1396 C C . PRO A 1 181 ? 13.869 14.609 -6.142 1.00 81.06 181 PRO A C 1
ATOM 1398 O O . PRO A 1 181 ? 12.883 15.014 -6.760 1.00 81.06 181 PRO A O 1
ATOM 1401 N N . ALA A 1 182 ? 14.832 13.912 -6.753 1.00 79.12 182 ALA A N 1
ATOM 1402 C CA . ALA A 1 182 ? 14.752 13.489 -8.145 1.00 79.12 182 ALA A CA 1
ATOM 1403 C C . ALA A 1 182 ? 13.556 12.559 -8.403 1.00 79.12 182 ALA A C 1
ATOM 1405 O O . ALA A 1 182 ? 12.982 12.602 -9.489 1.00 79.12 182 ALA A O 1
ATOM 1406 N N . LEU A 1 183 ? 13.138 11.751 -7.424 1.00 75.50 183 LEU A N 1
ATOM 1407 C CA . LEU A 1 183 ? 11.962 10.876 -7.537 1.00 75.50 183 LEU A CA 1
ATOM 1408 C C . LEU A 1 183 ? 10.645 11.659 -7.501 1.00 75.50 183 LEU A C 1
ATOM 1410 O O . LEU A 1 183 ? 9.631 11.199 -8.012 1.00 75.50 183 LEU A O 1
ATOM 1414 N N . LEU A 1 184 ? 10.671 12.852 -6.905 1.00 79.75 184 LEU A N 1
ATOM 1415 C CA . LEU A 1 184 ? 9.509 13.716 -6.711 1.00 79.75 184 LEU A CA 1
ATOM 1416 C C . LEU A 1 184 ? 9.239 14.647 -7.900 1.00 79.75 184 LEU A C 1
ATOM 1418 O O . LEU A 1 184 ? 8.314 15.463 -7.821 1.00 79.75 184 LEU A O 1
ATOM 1422 N N . ARG A 1 185 ? 10.065 14.576 -8.952 1.00 81.69 185 ARG A N 1
ATOM 1423 C CA . ARG A 1 185 ? 9.893 15.366 -10.173 1.00 81.69 185 ARG A CA 1
ATOM 1424 C C . ARG A 1 185 ? 8.688 14.851 -10.975 1.00 81.69 185 ARG A C 1
ATOM 1426 O O . ARG A 1 185 ? 8.462 13.639 -10.997 1.00 81.69 185 ARG A O 1
ATOM 1433 N N . PRO A 1 186 ? 7.941 15.746 -11.646 1.00 75.25 186 PRO A N 1
ATOM 1434 C CA . PRO A 1 186 ? 6.869 15.347 -12.556 1.00 75.25 186 PRO A CA 1
ATOM 1435 C C . PRO A 1 186 ? 7.363 14.348 -13.610 1.00 75.25 186 PRO A C 1
ATOM 1437 O O . PRO A 1 186 ? 8.478 14.486 -14.112 1.00 75.25 186 PRO A O 1
ATOM 1440 N N . GLY A 1 187 ? 6.539 13.352 -13.932 1.00 75.69 187 GLY A N 1
ATOM 1441 C CA . GLY A 1 187 ? 6.866 12.243 -14.831 1.00 75.69 187 GLY A CA 1
ATOM 1442 C C . GLY A 1 187 ? 7.361 10.973 -14.129 1.00 75.69 187 GLY A C 1
ATOM 1443 O O . GLY A 1 187 ? 7.651 9.994 -14.815 1.00 75.69 187 GLY A O 1
ATOM 1444 N N . ARG A 1 188 ? 7.442 10.967 -12.789 1.00 79.38 188 ARG A N 1
ATOM 1445 C CA . ARG A 1 188 ? 7.849 9.810 -11.967 1.00 79.38 188 ARG A CA 1
ATOM 1446 C C . ARG A 1 188 ? 6.800 9.486 -10.900 1.00 79.38 188 ARG A C 1
ATOM 1448 O O . ARG A 1 188 ? 5.939 8.638 -11.117 1.00 79.38 188 ARG A O 1
ATOM 1455 N N . LEU A 1 189 ? 6.852 10.170 -9.754 1.00 83.69 189 LEU A N 1
ATOM 1456 C CA . LEU A 1 189 ? 5.868 10.065 -8.670 1.00 83.69 189 LEU A CA 1
ATOM 1457 C C . LEU A 1 189 ? 4.982 11.316 -8.667 1.00 83.69 189 LEU A C 1
ATOM 1459 O O . LEU A 1 189 ? 5.170 12.237 -7.868 1.00 83.69 189 LEU A O 1
ATOM 1463 N N . ASP A 1 190 ? 4.037 11.351 -9.606 1.00 84.06 190 ASP A N 1
ATOM 1464 C CA . ASP A 1 190 ? 3.186 12.517 -9.870 1.00 84.06 190 ASP A CA 1
ATOM 1465 C C . ASP A 1 190 ? 2.215 12.814 -8.724 1.00 84.06 190 ASP A C 1
ATOM 1467 O O . ASP A 1 190 ? 1.904 13.973 -8.443 1.00 84.06 190 ASP A O 1
ATOM 1471 N N . ARG A 1 191 ? 1.728 11.767 -8.047 1.00 88.88 191 ARG A N 1
ATOM 1472 C CA . ARG A 1 191 ? 0.778 11.891 -6.936 1.00 88.88 191 ARG A CA 1
ATOM 1473 C C . ARG A 1 191 ? 1.454 11.599 -5.609 1.00 88.88 191 ARG A C 1
ATOM 1475 O O . ARG A 1 191 ? 2.163 10.608 -5.470 1.00 88.88 191 ARG A O 1
ATOM 1482 N N . LYS A 1 192 ? 1.209 12.462 -4.625 1.00 91.19 192 LYS A N 1
ATOM 1483 C CA . LYS A 1 192 ? 1.756 12.359 -3.269 1.00 91.19 192 LYS A CA 1
ATOM 1484 C C . LYS A 1 192 ? 0.584 12.389 -2.302 1.00 91.19 192 LYS A C 1
ATOM 1486 O O . LYS A 1 192 ? -0.075 13.414 -2.192 1.00 91.19 192 LYS A O 1
ATOM 1491 N N . ILE A 1 193 ? 0.338 11.262 -1.646 1.00 94.06 193 ILE A N 1
ATOM 1492 C CA . ILE A 1 193 ? -0.795 11.062 -0.747 1.00 94.06 193 ILE A CA 1
ATOM 1493 C C . ILE A 1 193 ? -0.262 11.009 0.681 1.00 94.06 193 ILE A C 1
ATOM 1495 O O . ILE A 1 193 ? 0.481 10.090 1.054 1.00 94.06 193 ILE A O 1
ATOM 1499 N N . GLU A 1 194 ? -0.646 12.000 1.479 1.00 93.44 194 GLU A N 1
ATOM 1500 C CA . GLU A 1 194 ? -0.289 12.076 2.890 1.00 93.44 194 GLU A CA 1
ATOM 1501 C C . GLU A 1 194 ? -1.266 11.283 3.757 1.00 93.44 194 GLU A C 1
ATOM 1503 O O . GLU A 1 194 ? -2.487 11.380 3.614 1.00 93.44 194 GLU A O 1
ATOM 1508 N N . PHE A 1 195 ? -0.716 10.527 4.703 1.00 94.56 195 PHE A N 1
ATOM 1509 C CA . PHE A 1 195 ? -1.461 9.800 5.719 1.00 94.56 195 PHE A CA 1
ATOM 1510 C C . PHE A 1 195 ? -1.298 10.507 7.066 1.00 94.56 195 PHE A C 1
ATOM 1512 O O . PHE A 1 195 ? -0.293 10.262 7.755 1.00 94.56 195 PHE A O 1
ATOM 1519 N N . PRO A 1 196 ? -2.262 11.362 7.445 1.00 92.44 196 PRO A N 1
ATOM 1520 C CA . PRO A 1 196 ? -2.249 12.042 8.727 1.00 92.44 196 PRO A CA 1
ATOM 1521 C C . PRO A 1 196 ? -2.583 11.079 9.875 1.00 92.44 196 PRO A C 1
ATOM 1523 O O . PRO A 1 196 ? -2.890 9.898 9.683 1.00 92.44 196 PRO A O 1
ATOM 1526 N N . TYR A 1 197 ? -2.506 11.600 11.099 1.00 92.75 197 TYR A N 1
ATOM 1527 C CA . TYR A 1 197 ? -3.091 10.926 12.255 1.00 92.75 197 TYR A CA 1
ATOM 1528 C C . TYR A 1 197 ? -4.621 10.989 12.169 1.00 92.75 197 TYR A C 1
ATOM 1530 O O . TYR A 1 197 ? -5.140 12.017 11.739 1.00 92.75 197 TYR A O 1
ATOM 1538 N N . PRO A 1 198 ? -5.335 9.934 12.597 1.00 92.56 198 PRO A N 1
ATOM 1539 C CA . PRO A 1 198 ? -6.783 9.885 12.491 1.00 92.56 198 PRO A CA 1
ATOM 1540 C C . PRO A 1 198 ? -7.468 10.918 13.393 1.00 92.56 198 PRO A C 1
ATOM 1542 O O . PRO A 1 198 ? -7.181 11.015 14.594 1.00 92.56 198 PRO A O 1
ATOM 1545 N N . ASP A 1 199 ? -8.439 11.628 12.824 1.00 92.12 199 ASP A N 1
ATOM 1546 C CA . ASP A 1 199 ? -9.312 12.554 13.548 1.00 92.12 199 ASP A CA 1
ATOM 1547 C C . ASP A 1 199 ? -10.299 11.823 14.468 1.00 92.12 199 ASP A C 1
ATOM 1549 O O . ASP A 1 199 ? -10.522 10.621 14.349 1.00 92.12 199 ASP A O 1
ATOM 1553 N N . ARG A 1 200 ? -10.993 12.546 15.359 1.00 91.94 200 ARG A N 1
ATOM 1554 C CA . ARG A 1 200 ? -12.005 11.966 16.273 1.00 91.94 200 ARG A CA 1
ATOM 1555 C C . ARG A 1 200 ? -13.037 11.087 15.547 1.00 91.94 200 ARG A C 1
ATOM 1557 O O . ARG A 1 200 ? -13.422 10.032 16.044 1.00 91.94 200 ARG A O 1
ATOM 1564 N N . ARG A 1 201 ? -13.490 11.521 14.365 1.00 91.44 201 ARG A N 1
ATOM 1565 C CA . ARG A 1 201 ? -14.437 10.755 13.536 1.00 91.44 201 ARG A CA 1
ATOM 1566 C C . ARG A 1 201 ? -13.791 9.503 12.948 1.00 91.44 201 ARG A C 1
ATOM 1568 O O . ARG A 1 201 ? -14.401 8.441 12.987 1.00 91.44 201 ARG A O 1
ATOM 1575 N N . GLU A 1 202 ? -12.563 9.614 12.456 1.00 92.81 202 GLU A N 1
ATOM 1576 C CA . GLU A 1 202 ? -11.829 8.493 11.867 1.00 92.81 202 GLU A CA 1
ATOM 1577 C C . GLU A 1 202 ? -11.426 7.462 12.918 1.00 92.81 202 GLU A C 1
ATOM 1579 O O . GLU A 1 202 ? -11.608 6.272 12.687 1.00 92.81 202 GLU A O 1
ATOM 1584 N N . LYS A 1 203 ? -10.994 7.894 14.110 1.00 93.12 203 LYS A N 1
ATOM 1585 C CA . LYS A 1 203 ? -10.759 7.015 15.265 1.00 93.12 203 LYS A CA 1
ATOM 1586 C C . LYS A 1 203 ? -11.974 6.130 15.526 1.00 93.12 203 LYS A C 1
ATOM 1588 O O . LYS A 1 203 ? -11.816 4.922 15.663 1.00 93.12 203 LYS A O 1
ATOM 1593 N N . ARG A 1 204 ? -13.185 6.707 15.532 1.00 93.12 204 ARG A N 1
ATOM 1594 C CA . ARG A 1 204 ? -14.431 5.944 15.711 1.00 93.12 204 ARG A CA 1
ATOM 1595 C C . ARG A 1 204 ? -14.608 4.872 14.636 1.00 93.12 204 ARG A C 1
ATOM 1597 O O . ARG A 1 204 ? -14.904 3.731 14.972 1.00 93.12 204 ARG A O 1
ATOM 1604 N N . LEU A 1 205 ? -14.390 5.225 13.369 1.00 93.69 205 LEU A N 1
ATOM 1605 C CA . LEU A 1 205 ? -14.483 4.279 12.252 1.00 93.69 205 LEU A CA 1
ATOM 1606 C C . LEU A 1 205 ? -13.435 3.164 12.361 1.00 93.69 205 LEU A C 1
ATOM 1608 O O . LEU A 1 205 ? -13.750 2.005 12.113 1.00 93.69 205 LEU A O 1
ATOM 1612 N N . ILE A 1 206 ? -12.206 3.488 12.770 1.00 93.44 206 ILE A N 1
ATOM 1613 C CA . ILE A 1 206 ? -11.138 2.500 12.965 1.00 93.44 206 ILE A CA 1
ATOM 1614 C C . ILE A 1 206 ? -11.504 1.541 14.102 1.00 93.44 206 ILE A C 1
ATOM 1616 O O . ILE A 1 206 ? -11.422 0.332 13.910 1.00 93.44 206 ILE A O 1
ATOM 1620 N N . PHE A 1 207 ? -11.968 2.048 15.251 1.00 93.25 207 PHE A N 1
ATOM 1621 C CA . PHE A 1 207 ? -12.447 1.201 16.349 1.00 93.25 207 PHE A CA 1
ATOM 1622 C C . PHE A 1 207 ? -13.581 0.276 15.898 1.00 93.25 207 PHE A C 1
ATOM 1624 O O . PHE A 1 207 ? -13.532 -0.923 16.171 1.00 93.25 207 PHE A O 1
ATOM 1631 N N . GLN A 1 208 ? -14.562 0.800 15.161 1.00 92.19 208 GLN A N 1
ATOM 1632 C CA . GLN A 1 208 ? -15.679 0.017 14.629 1.00 92.19 208 GLN A CA 1
ATOM 1633 C C . GLN A 1 208 ? -15.208 -1.101 13.689 1.00 92.19 208 GLN A C 1
ATOM 1635 O O . GLN A 1 208 ? -15.648 -2.241 13.808 1.00 92.19 208 GLN A O 1
ATOM 1640 N N . VAL A 1 209 ? -14.279 -0.806 12.780 1.00 92.75 209 VAL A N 1
ATOM 1641 C CA . VAL A 1 209 ? -13.727 -1.807 11.860 1.00 92.75 209 VAL A CA 1
ATOM 1642 C C . VAL A 1 209 ? -12.893 -2.852 12.604 1.00 92.75 209 VAL A C 1
ATOM 1644 O O . VAL A 1 209 ? -13.096 -4.047 12.393 1.00 92.75 209 VAL A O 1
ATOM 1647 N N . CYS A 1 210 ? -12.010 -2.442 13.518 1.00 90.94 210 CYS A N 1
ATOM 1648 C CA . CYS A 1 210 ? -11.175 -3.360 14.302 1.00 90.94 210 CYS A CA 1
ATOM 1649 C C . CYS A 1 210 ? -12.003 -4.306 15.182 1.00 90.94 210 CYS A C 1
ATOM 1651 O O . CYS A 1 210 ? -11.620 -5.457 15.384 1.00 90.94 210 CYS A O 1
ATOM 1653 N N . THR A 1 211 ? -13.133 -3.828 15.700 1.00 91.31 211 THR A N 1
ATOM 1654 C CA . THR A 1 211 ? -14.009 -4.602 16.589 1.00 91.31 211 THR A CA 1
ATOM 1655 C C . THR A 1 211 ? -15.136 -5.330 15.869 1.00 91.31 211 THR A C 1
ATOM 1657 O O . THR A 1 211 ? -15.777 -6.176 16.479 1.00 91.31 211 THR A O 1
ATOM 1660 N N . SER A 1 212 ? -15.332 -5.099 14.568 1.00 89.81 212 SER A N 1
ATOM 1661 C CA . SER A 1 212 ? -16.369 -5.767 13.765 1.00 89.81 212 SER A CA 1
ATOM 1662 C C . SER A 1 212 ? -16.303 -7.300 13.802 1.00 89.81 212 SER A C 1
ATOM 1664 O O . SER A 1 212 ? -17.323 -7.965 13.648 1.00 89.81 212 SER A O 1
ATOM 1666 N N . LYS A 1 213 ? -15.110 -7.865 14.030 1.00 86.56 213 LYS A N 1
ATOM 1667 C CA . LYS A 1 213 ? -14.865 -9.314 14.138 1.00 86.56 213 LYS A CA 1
ATOM 1668 C C . LYS A 1 213 ? -14.917 -9.831 15.588 1.00 86.56 213 LYS A C 1
ATOM 1670 O O . LYS A 1 213 ? -14.648 -11.006 15.819 1.00 86.56 213 LYS A O 1
ATOM 1675 N N . MET A 1 214 ? -15.204 -8.970 16.568 1.00 89.12 214 MET A N 1
ATOM 1676 C CA . MET A 1 214 ? -15.208 -9.284 18.001 1.00 89.12 214 MET A CA 1
ATOM 1677 C C . MET A 1 214 ? -16.631 -9.265 18.570 1.00 89.12 214 MET A C 1
ATOM 1679 O O . MET A 1 214 ? -17.443 -8.419 18.208 1.00 89.12 214 MET A O 1
ATOM 1683 N N . ASN A 1 215 ? -16.910 -10.148 19.531 1.00 88.06 215 ASN A N 1
ATOM 1684 C CA . ASN A 1 215 ? -18.147 -10.091 20.309 1.00 88.06 215 ASN A CA 1
ATOM 1685 C C . ASN A 1 215 ? -17.984 -9.067 21.437 1.00 88.06 215 ASN A C 1
ATOM 1687 O O . ASN A 1 215 ? -17.303 -9.334 22.430 1.00 88.06 215 ASN A O 1
ATOM 1691 N N . LEU A 1 216 ? -18.582 -7.891 21.261 1.00 88.69 216 LEU A N 1
ATOM 1692 C CA . LEU A 1 216 ? -18.582 -6.822 22.256 1.00 88.69 216 LEU A CA 1
ATOM 1693 C C . LEU A 1 216 ? -19.775 -6.964 23.210 1.00 88.69 216 LEU A C 1
ATOM 1695 O O . LEU A 1 216 ? -20.844 -7.419 22.812 1.00 88.69 216 LEU A O 1
ATOM 1699 N N . SER A 1 217 ? -19.577 -6.561 24.466 1.00 88.31 217 SER A N 1
ATOM 1700 C CA . SER A 1 217 ? -20.666 -6.357 25.430 1.00 88.31 217 SER A CA 1
ATOM 1701 C C . SER A 1 217 ? -21.292 -4.977 25.216 1.00 88.31 217 SER A C 1
ATOM 1703 O O . SER A 1 217 ? -20.574 -4.043 24.854 1.00 88.31 217 SER A O 1
ATOM 1705 N N . ASP A 1 218 ? -22.580 -4.823 25.527 1.00 84.31 218 ASP A N 1
ATOM 1706 C CA . ASP A 1 218 ? -23.295 -3.536 25.476 1.00 84.31 218 ASP A CA 1
ATOM 1707 C C . ASP A 1 218 ? -22.706 -2.479 26.434 1.00 84.31 218 ASP A C 1
ATOM 1709 O O . ASP A 1 218 ? -22.971 -1.288 26.304 1.00 84.31 218 ASP A O 1
ATOM 1713 N N . GLU A 1 219 ? -21.878 -2.905 27.393 1.00 86.25 219 GLU A N 1
ATOM 1714 C CA . GLU A 1 219 ? -21.163 -2.026 28.329 1.00 86.25 219 GLU A CA 1
ATOM 1715 C C . GLU A 1 219 ? -19.950 -1.312 27.705 1.00 86.25 219 GLU A C 1
ATOM 1717 O O . GLU A 1 219 ? -19.360 -0.433 28.335 1.00 86.25 219 GLU A O 1
ATOM 1722 N N . VAL A 1 220 ? -19.517 -1.708 26.505 1.00 86.44 220 VAL A N 1
ATOM 1723 C CA . VAL A 1 220 ? -18.313 -1.153 25.877 1.00 86.44 220 VAL A CA 1
ATOM 1724 C C . VAL A 1 220 ? -18.647 0.151 25.160 1.00 86.44 220 VAL A C 1
ATOM 1726 O O . VAL A 1 220 ? -19.263 0.141 24.097 1.00 86.44 220 VAL A O 1
ATOM 1729 N N . ASP A 1 221 ? -18.155 1.266 25.702 1.00 87.62 221 ASP A N 1
ATOM 1730 C CA . ASP A 1 221 ? -18.184 2.570 25.039 1.00 87.62 221 ASP A CA 1
ATOM 1731 C C . ASP A 1 221 ? -16.777 2.996 24.584 1.00 87.62 221 ASP A C 1
ATOM 1733 O O . ASP A 1 221 ? -15.802 2.967 25.340 1.00 87.62 221 ASP A O 1
ATOM 1737 N N . PHE A 1 222 ? -16.668 3.404 23.320 1.00 89.06 222 PHE A N 1
ATOM 1738 C CA . PHE A 1 222 ? -15.427 3.898 22.727 1.00 89.06 222 PHE A CA 1
ATOM 1739 C C . PHE A 1 222 ? -15.244 5.410 22.900 1.00 89.06 222 PHE A C 1
ATOM 1741 O O . PHE A 1 222 ? -14.161 5.925 22.608 1.00 89.06 222 PHE A O 1
ATOM 1748 N N . GLU A 1 223 ? -16.265 6.144 23.351 1.00 89.56 223 GLU A N 1
ATOM 1749 C CA . GLU A 1 223 ? -16.245 7.608 23.387 1.00 89.56 223 GLU A CA 1
ATOM 1750 C C . GLU A 1 223 ? -15.129 8.158 24.287 1.00 89.56 223 GLU A C 1
ATOM 1752 O O . GLU A 1 223 ? -14.469 9.141 23.933 1.00 89.56 223 GLU A O 1
ATOM 1757 N N . ASP A 1 224 ? -14.820 7.462 25.381 1.00 87.31 224 ASP A N 1
ATOM 1758 C CA . ASP A 1 224 ? -13.714 7.786 26.289 1.00 87.31 224 ASP A CA 1
ATOM 1759 C C . ASP A 1 224 ? -12.332 7.645 25.638 1.00 87.31 224 ASP A C 1
ATOM 1761 O O . ASP A 1 224 ? -11.401 8.372 25.985 1.00 87.31 224 ASP A O 1
ATOM 1765 N N . PHE A 1 225 ? -12.168 6.725 24.685 1.00 86.38 225 PHE A N 1
ATOM 1766 C CA . PHE A 1 225 ? -10.918 6.556 23.935 1.00 86.38 225 PHE A CA 1
ATOM 1767 C C . PHE A 1 225 ? -10.825 7.548 22.775 1.00 86.38 225 PHE A C 1
ATOM 1769 O O . PHE A 1 225 ? -9.755 8.080 22.477 1.00 86.38 225 PHE A O 1
ATOM 1776 N N . ILE A 1 226 ? -11.957 7.819 22.129 1.00 90.56 226 ILE A N 1
ATOM 1777 C CA . ILE A 1 226 ? -12.072 8.705 20.969 1.00 90.56 226 ILE A CA 1
ATOM 1778 C C . ILE A 1 226 ? -11.902 10.178 21.367 1.00 90.56 226 ILE A C 1
ATOM 1780 O O . ILE A 1 226 ? -11.310 10.954 20.614 1.00 90.56 226 ILE A O 1
ATOM 1784 N N . SER A 1 227 ? -12.416 10.569 22.535 1.00 89.94 227 SER A N 1
ATOM 1785 C CA . SER A 1 227 ? -12.377 11.947 23.039 1.00 89.94 227 SER A CA 1
ATOM 1786 C C . SER A 1 227 ? -10.993 12.396 23.515 1.00 89.94 227 SER A C 1
ATOM 1788 O O . SER A 1 227 ? -10.748 13.602 23.601 1.00 89.94 227 SER A O 1
ATOM 1790 N N . ARG A 1 228 ? -10.066 11.462 23.767 1.00 88.88 228 ARG A N 1
ATOM 1791 C CA . ARG A 1 228 ? -8.695 11.790 24.171 1.00 88.88 228 ARG A CA 1
ATOM 1792 C C . ARG A 1 228 ? -7.940 12.514 23.047 1.00 88.88 228 ARG A C 1
ATOM 1794 O O . ARG A 1 228 ? -7.988 12.078 21.888 1.00 88.88 228 ARG A O 1
ATOM 1801 N N . PRO A 1 229 ? -7.178 13.576 23.374 1.00 83.88 229 PRO A N 1
ATOM 1802 C CA . PRO A 1 229 ? -6.387 14.331 22.401 1.00 83.88 229 PRO A CA 1
ATOM 1803 C C . PRO A 1 229 ? -5.125 13.586 21.930 1.00 83.88 229 PRO A C 1
ATOM 1805 O O . PRO A 1 229 ? -4.353 14.130 21.140 1.00 83.88 229 PRO A O 1
ATOM 1808 N N . ASP A 1 230 ? -4.907 12.353 22.391 1.00 86.31 230 ASP A N 1
ATOM 1809 C CA . ASP A 1 230 ? -3.722 11.564 22.074 1.00 86.31 230 ASP A CA 1
ATOM 1810 C C . ASP A 1 230 ? -3.621 11.277 20.570 1.00 86.31 230 ASP A C 1
ATOM 1812 O 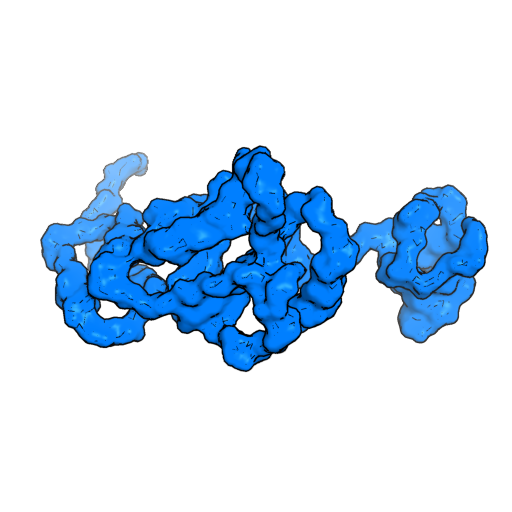O . ASP A 1 230 ? -4.591 10.869 19.912 1.00 86.31 230 ASP A O 1
ATOM 1816 N N . LYS A 1 231 ? -2.419 11.476 20.021 1.00 88.25 231 LYS A N 1
ATOM 1817 C CA . LYS A 1 231 ? -2.081 11.069 18.655 1.00 88.25 231 LYS A CA 1
ATOM 1818 C C . LYS A 1 231 ? -1.837 9.566 18.652 1.00 88.25 231 LYS A C 1
ATOM 1820 O O . LYS A 1 231 ? -0.744 9.124 18.983 1.00 88.25 231 LYS A O 1
ATOM 1825 N N . ILE A 1 232 ? -2.869 8.814 18.293 1.00 90.94 232 ILE A N 1
ATOM 1826 C CA . ILE A 1 232 ? -2.829 7.357 18.181 1.00 90.94 232 ILE A CA 1
ATOM 1827 C C . ILE A 1 232 ? -3.005 6.951 16.718 1.00 90.94 232 ILE A C 1
ATOM 1829 O O . ILE A 1 232 ? -3.789 7.550 15.982 1.00 90.94 232 ILE A O 1
ATOM 1833 N N . THR A 1 233 ? -2.254 5.953 16.283 1.00 93.62 233 THR A N 1
ATOM 1834 C CA . THR A 1 233 ? -2.280 5.401 14.928 1.00 93.62 233 THR A CA 1
ATOM 1835 C C . THR A 1 233 ? -3.291 4.260 14.813 1.00 93.62 233 THR A C 1
ATOM 1837 O O . THR A 1 233 ? -3.709 3.668 15.808 1.00 93.62 233 THR A O 1
ATOM 1840 N N . ALA A 1 234 ? -3.672 3.901 13.584 1.00 92.12 234 ALA A N 1
ATOM 1841 C CA . ALA A 1 234 ? -4.574 2.771 13.355 1.00 92.12 234 ALA A CA 1
ATOM 1842 C C . ALA A 1 234 ? -3.979 1.442 13.862 1.00 92.12 234 ALA A C 1
ATOM 1844 O O . ALA A 1 234 ? -4.697 0.607 14.408 1.00 92.12 234 ALA A O 1
ATOM 1845 N N . ALA A 1 235 ? -2.660 1.263 13.733 1.00 93.06 235 ALA A N 1
ATOM 1846 C CA . ALA A 1 235 ? -1.959 0.092 14.257 1.00 93.06 235 ALA A CA 1
ATOM 1847 C C . ALA A 1 235 ? -2.023 0.004 15.791 1.00 93.06 235 ALA A C 1
ATOM 1849 O O . ALA A 1 235 ? -2.255 -1.076 16.327 1.00 93.06 235 ALA A O 1
ATOM 1850 N N . GLU A 1 236 ? -1.863 1.126 16.495 1.00 94.06 236 GLU A N 1
ATOM 1851 C CA . GLU A 1 236 ? -1.979 1.167 17.957 1.00 94.06 236 GLU A CA 1
ATOM 1852 C C . GLU A 1 236 ? -3.416 0.902 18.418 1.00 94.06 236 GLU A C 1
ATOM 1854 O O . GLU A 1 236 ? -3.612 0.119 19.343 1.00 94.06 236 GLU A O 1
ATOM 1859 N N . ILE A 1 237 ? -4.424 1.470 17.742 1.00 93.12 237 ILE A N 1
ATOM 1860 C CA . ILE A 1 237 ? -5.839 1.159 18.015 1.00 93.12 237 ILE A CA 1
ATOM 1861 C C . ILE A 1 237 ? -6.092 -0.345 17.855 1.00 93.12 237 ILE A C 1
ATOM 1863 O O . ILE A 1 237 ? -6.644 -0.983 18.752 1.00 93.12 237 ILE A O 1
ATOM 1867 N N . SER A 1 238 ? -5.633 -0.934 16.748 1.00 92.88 238 SER A N 1
ATOM 1868 C CA . SER A 1 238 ? -5.766 -2.372 16.507 1.00 92.88 238 SER A CA 1
ATOM 1869 C C . SER A 1 238 ? -5.070 -3.204 17.587 1.00 92.88 238 SER A C 1
ATOM 1871 O O . SER A 1 238 ? -5.613 -4.225 18.007 1.00 92.88 238 SER A O 1
ATOM 1873 N N . ALA A 1 239 ? -3.894 -2.778 18.057 1.00 94.31 239 ALA A N 1
ATOM 1874 C CA . ALA A 1 239 ? -3.167 -3.453 19.128 1.00 94.31 239 ALA A CA 1
ATOM 1875 C C . ALA A 1 239 ? -3.922 -3.388 20.465 1.00 94.31 239 ALA A C 1
ATOM 1877 O O . ALA A 1 239 ? -4.004 -4.394 21.166 1.00 94.31 239 ALA A O 1
ATOM 1878 N N . VAL A 1 240 ? -4.536 -2.244 20.790 1.00 92.88 240 VAL A N 1
ATOM 1879 C CA . VAL A 1 240 ? -5.385 -2.091 21.983 1.00 92.88 240 VAL A CA 1
ATOM 1880 C C . VAL A 1 240 ? -6.583 -3.041 21.923 1.00 92.88 240 VAL A C 1
ATOM 1882 O O . VAL A 1 240 ? -6.836 -3.761 22.889 1.00 92.88 240 VAL A O 1
ATOM 1885 N N . CYS A 1 241 ? -7.291 -3.099 20.790 1.00 92.50 241 CYS A N 1
ATOM 1886 C CA . CYS A 1 241 ? -8.411 -4.027 20.604 1.00 92.50 241 CYS A CA 1
ATOM 1887 C C . CYS A 1 241 ? -7.967 -5.493 20.735 1.00 92.50 241 CYS A C 1
ATOM 1889 O O . CYS A 1 241 ? -8.637 -6.295 21.387 1.00 92.50 241 CYS A O 1
ATOM 1891 N N . GLN A 1 242 ? -6.822 -5.847 20.149 1.00 92.88 242 GLN A N 1
ATOM 1892 C CA . GLN A 1 242 ? -6.283 -7.205 20.207 1.00 92.88 242 GLN A CA 1
ATOM 1893 C C . GLN A 1 242 ? -5.882 -7.611 21.633 1.00 92.88 242 GLN A C 1
ATOM 1895 O O . GLN A 1 242 ? -6.203 -8.718 22.069 1.00 92.88 242 GLN A O 1
ATOM 1900 N N . GLU A 1 243 ? -5.230 -6.719 22.380 1.00 93.38 243 GLU A N 1
ATOM 1901 C CA . GLU A 1 243 ? -4.843 -6.978 23.769 1.00 93.38 243 GLU A CA 1
ATOM 1902 C C . GLU A 1 243 ? -6.074 -7.094 24.679 1.00 93.38 243 GLU A C 1
ATOM 1904 O O . GLU A 1 243 ? -6.131 -7.987 25.526 1.00 93.38 243 GLU A O 1
ATOM 1909 N N . ALA A 1 244 ? -7.103 -6.266 24.468 1.00 91.25 244 ALA A N 1
ATOM 1910 C CA . ALA A 1 244 ? -8.375 -6.385 25.182 1.00 91.25 244 ALA A CA 1
ATOM 1911 C C . ALA A 1 244 ? -9.032 -7.759 24.952 1.00 91.25 244 ALA A C 1
ATOM 1913 O O . ALA A 1 244 ? -9.459 -8.413 25.909 1.00 91.25 244 ALA A O 1
ATOM 1914 N N . GLY A 1 245 ? -9.038 -8.242 23.705 1.00 90.31 245 GLY A N 1
ATOM 1915 C CA . GLY A 1 245 ? -9.504 -9.588 23.366 1.00 90.31 245 GLY A CA 1
ATOM 1916 C C . GLY A 1 245 ? -8.697 -10.684 24.069 1.00 90.31 245 GLY A C 1
ATOM 1917 O O . GLY A 1 245 ? -9.268 -11.581 24.690 1.00 90.31 245 GLY A O 1
ATOM 1918 N N . MET A 1 246 ? -7.365 -10.582 24.061 1.00 91.06 246 MET A N 1
ATOM 1919 C CA . MET A 1 246 ? -6.483 -11.536 24.744 1.00 91.06 246 MET A CA 1
ATOM 1920 C C . MET A 1 246 ? -6.724 -11.565 26.261 1.00 91.06 246 MET A C 1
ATOM 1922 O O . MET A 1 246 ? -6.748 -12.634 26.876 1.00 91.06 246 MET A O 1
ATOM 1926 N N . GLN A 1 247 ? -6.947 -10.407 26.885 1.00 91.69 247 GLN A N 1
ATOM 1927 C CA . GLN A 1 247 ? -7.284 -10.333 28.307 1.00 91.69 247 GLN A CA 1
ATOM 1928 C C . GLN A 1 247 ? -8.637 -10.976 28.626 1.00 91.69 247 GLN A C 1
ATOM 1930 O O . GLN A 1 247 ? -8.769 -11.616 29.674 1.00 91.69 247 GLN A O 1
ATOM 1935 N N . ALA A 1 248 ? -9.630 -10.838 27.744 1.00 89.12 248 ALA A N 1
ATOM 1936 C CA . ALA A 1 248 ? -10.921 -11.503 27.898 1.00 89.12 248 ALA A CA 1
ATOM 1937 C C . ALA A 1 248 ? -10.777 -13.033 27.843 1.00 89.12 248 ALA A C 1
ATOM 1939 O O . ALA A 1 248 ? -11.324 -13.726 28.707 1.00 89.12 248 ALA A O 1
ATOM 1940 N N . VAL A 1 249 ? -9.966 -13.544 26.908 1.00 89.38 249 VAL A N 1
ATOM 1941 C CA . VAL A 1 249 ? -9.634 -14.976 26.797 1.00 89.38 249 VAL A CA 1
ATOM 1942 C C . VAL A 1 249 ? -8.929 -15.475 28.060 1.00 89.38 249 VAL A C 1
ATOM 1944 O O . VAL A 1 249 ? -9.364 -16.458 28.651 1.00 89.38 249 VAL A O 1
ATOM 1947 N N . ARG A 1 250 ? -7.901 -14.765 28.551 1.00 90.50 250 ARG A N 1
ATOM 1948 C CA . ARG A 1 250 ? -7.171 -15.138 29.785 1.00 90.50 250 ARG A CA 1
ATOM 1949 C C . ARG A 1 250 ? -8.068 -15.230 31.019 1.00 90.50 250 ARG A C 1
ATOM 1951 O O . ARG A 1 250 ? -7.790 -16.012 31.921 1.00 90.50 250 ARG A O 1
ATOM 1958 N N . LYS A 1 251 ? -9.125 -14.418 31.079 1.00 89.62 251 LYS A N 1
ATOM 1959 C CA . LYS A 1 251 ? -10.096 -14.411 32.183 1.00 89.62 251 LYS A CA 1
ATOM 1960 C C . LYS A 1 251 ? -11.255 -15.397 31.971 1.00 89.62 251 LYS A C 1
ATOM 1962 O O . LYS A 1 251 ? -12.205 -15.348 32.747 1.00 89.62 251 LYS A O 1
ATOM 1967 N N . ASN A 1 252 ? -11.205 -16.249 30.938 1.00 81.94 252 ASN A N 1
ATOM 1968 C CA . ASN A 1 252 ? -12.289 -17.151 30.525 1.00 81.94 252 ASN A CA 1
ATOM 1969 C C . ASN A 1 252 ? -13.643 -16.437 30.354 1.00 81.94 252 ASN A C 1
ATOM 1971 O O . ASN A 1 252 ? -14.702 -17.013 30.590 1.00 81.94 252 ASN A O 1
ATOM 1975 N N . ARG A 1 253 ? -13.625 -15.165 29.935 1.00 71.31 253 ARG A N 1
ATOM 1976 C CA . ARG A 1 253 ? -14.838 -14.350 29.742 1.00 71.31 253 ARG A CA 1
ATOM 1977 C C . ARG A 1 253 ? -15.470 -14.525 28.361 1.00 71.31 253 ARG A C 1
ATOM 1979 O O . ARG A 1 253 ? -16.379 -13.785 28.007 1.00 71.31 253 ARG A O 1
ATOM 1986 N N . CYS A 1 254 ? -15.036 -15.521 27.593 1.00 63.09 254 CYS A N 1
ATOM 1987 C CA . CYS A 1 254 ? -15.656 -15.918 26.332 1.00 63.09 254 CYS A CA 1
ATOM 1988 C C . CYS A 1 254 ? -16.946 -16.722 26.590 1.00 63.09 254 CYS A C 1
ATOM 1990 O O . CYS A 1 254 ? -17.050 -17.885 26.205 1.00 63.09 254 CYS A O 1
ATOM 1992 N N . GLN A 1 255 ? -17.933 -16.139 27.276 1.00 52.84 255 GLN A N 1
ATOM 1993 C CA . GLN A 1 255 ? -19.266 -16.739 27.361 1.00 52.84 255 GLN A CA 1
ATOM 1994 C C . GLN A 1 255 ? -19.971 -16.534 26.017 1.00 52.84 255 GLN A C 1
ATOM 1996 O O . GLN A 1 255 ? -20.493 -15.463 25.731 1.00 52.84 255 GLN A O 1
ATOM 2001 N N . GLY A 1 256 ? -19.917 -17.556 25.161 1.00 48.75 256 GLY A N 1
ATOM 2002 C CA . GLY A 1 256 ? -20.511 -17.509 23.823 1.00 48.75 256 GLY A CA 1
ATOM 2003 C C . GLY A 1 256 ? -20.192 -18.699 22.918 1.00 48.75 256 GLY A C 1
ATOM 2004 O O . GLY A 1 256 ? -20.966 -18.975 22.010 1.00 48.75 256 GLY A O 1
ATOM 2005 N N . LEU A 1 257 ? -19.135 -19.473 23.188 1.00 47.06 257 LEU A N 1
ATOM 2006 C CA . LEU A 1 257 ? -18.954 -20.786 22.558 1.00 47.06 257 LEU A CA 1
ATOM 2007 C C . LEU A 1 257 ? -19.785 -21.821 23.326 1.00 47.06 257 LEU A C 1
ATOM 2009 O O . LEU A 1 257 ? -19.249 -22.649 24.058 1.00 47.06 257 LEU A O 1
ATOM 2013 N N . ARG A 1 258 ? -21.117 -21.726 23.225 1.00 40.69 258 ARG A N 1
ATOM 2014 C CA . ARG A 1 258 ? -21.967 -22.869 23.568 1.00 40.69 258 ARG A CA 1
ATOM 2015 C C . ARG A 1 258 ? -21.651 -23.992 22.588 1.00 40.69 258 ARG A C 1
ATOM 2017 O O . ARG A 1 258 ? -21.629 -23.780 21.380 1.00 40.69 258 ARG A O 1
ATOM 2024 N N . GLU A 1 259 ? -21.394 -25.150 23.177 1.00 42.69 259 GLU A N 1
ATOM 2025 C CA . GLU A 1 259 ? -21.308 -26.467 22.562 1.00 42.69 259 GLU A CA 1
ATOM 2026 C C . GLU A 1 259 ? -22.352 -26.623 21.451 1.00 42.69 259 GLU A C 1
ATOM 2028 O O . GLU A 1 259 ? -23.542 -26.366 21.646 1.00 42.69 259 GLU A O 1
ATOM 2033 N N . GLY A 1 260 ? -21.879 -27.013 20.274 1.00 47.22 260 GLY A N 1
ATOM 2034 C CA . GLY A 1 260 ? -22.694 -27.126 19.077 1.00 47.22 260 GLY A CA 1
ATOM 2035 C C . GLY A 1 260 ? -21.979 -27.837 17.936 1.00 47.22 260 GLY A C 1
ATOM 2036 O O . GLY A 1 260 ? -22.086 -27.363 16.812 1.00 47.22 260 GLY A O 1
ATOM 2037 N N . VAL A 1 261 ? -21.245 -28.919 18.239 1.00 35.19 261 VAL A N 1
ATOM 2038 C CA . VAL A 1 261 ? -21.136 -30.164 17.448 1.00 35.19 261 VAL A CA 1
ATOM 2039 C C . VAL A 1 261 ? -20.888 -31.305 18.428 1.00 35.19 261 VAL A C 1
ATOM 2041 O O . VAL A 1 261 ? -19.978 -31.139 19.271 1.00 35.19 261 VAL A O 1
#

Secondary structure (DSSP, 8-state):
--EEEEEEEEE-SSSEEEEEETTEEEEEEEPTTS-GGG--TT-EEEEETTTTEEEEEPP----TTEEEE-GGG-----GGGS-S-HHHHHHHIIIIIHHHH-HHHHHHHT-PPPSEEEEEESTTSSHHHHHHHHHHH--S-EEEE--SSHHHHHHTGGGGS-TTS---EEEEES-GGGS-GGGGSTTTS-EEEEE-PPPHHHHHHHHHHHHTTS---TT---HHHHSS-----HHHHHHHHHHHHHHHHHTT--TT-----

Organism: Selaginella moellendorffii (NCBI:txid88036)

Foldseek 3Di:
DPKFKWFWQAAPDPFWTWTQGPNDTDIATEDPPEDPVLDDGGFIFIADPPRRYTDYTDPRPPPPQKDWDDPVNQAPQAPLLAFDPPVLLVLCCQQQVCCQPPVVVCVVVVHQRAQEAEEEEAPQQCLVSSVSNVSNPDPDTDMGGDDPPPCVPCLVCLLVDDSPDSDYYYHYDHCPVPDDCVCVDGSHHPHYRYRYQDALNRLVRLLCSLCVPPDDDPPDDCNVVSVDPDRDHSRRSNVVSVVVVVVCVVVVVPPPPDDDD

pLDDT: mean 82.52, std 12.59, range [35.19, 94.75]